Protein AF-A0A1S7DVS1-F1 (afdb_monomer_lite)

Radius of gyration: 29.03 Å; chains: 1; bounding box: 60×81×67 Å

pLDDT: mean 83.13, std 14.29, range [30.44, 98.5]

Foldseek 3Di:
DDDDLQKDWDADDWDADPPPRHGDPVLVVLQPFFWQKWKAAPPPPGDTQDGGGGSGDIDIGGAHPQQKIWMWIADPVRDIDIDIDRCPVQQPADKDKDWDWADDPPPIWIKIKTFGAGNADPFKKKWKAFPVPRDTQDIDTDRDHGDMDIGTGHQGKIKMWIQHPSRDIDIDIDGRLQVFDKAKAFPDKAQDDPPQEHHAADAQKIKTKMFIDTDDHNQVPKWKAWCDDDDRHRNIWGDDDDRITMYTGHHFAKTWIWIADNNDTDIHIYGHHDDPNGRNWHWDWDWDDDPPPDIDIDIDIDHD

Organism: Riemerella anatipestifer (NCBI:txid34085)

Sequence (304 aa):
MRSACGEISLSGVTAYDAITKGGINFETFLASTGIKLKIQHDGSSGTAVYDGIFKGETLTFAESSTGKYLVTTVNACGEQYQYILDYKIQLTPEISANLSSQGCPPSESLTLLISSTRGFMYPVEYSVVNQASGEVVGTGVFNNYGETVSLNVPVGSYKITHTDACGVYSERILDNPKNTAPSLAITHSLNSVCGIIPPLTQTGGQQIYVGFRGYVPDLDNATLTIVSGPSNVGVKAVRLQANRYGWTNVLSGNYVISVESCGVITNYNITVRDNRNTLRQSLSSQGTSVCSGGGNITSTRCAF

Structure (mmCIF, N/CA/C/O backbone):
data_AF-A0A1S7DVS1-F1
#
_entry.id   AF-A0A1S7DVS1-F1
#
loop_
_atom_site.group_PDB
_atom_site.id
_atom_site.type_symbol
_atom_site.label_atom_id
_atom_site.label_alt_id
_atom_site.label_comp_id
_atom_site.label_asym_id
_atom_site.label_entity_id
_atom_site.label_seq_id
_atom_site.pdbx_PDB_ins_code
_atom_site.Cartn_x
_atom_site.Cartn_y
_atom_site.Cartn_z
_atom_site.occupancy
_atom_site.B_iso_or_equiv
_atom_site.auth_seq_id
_atom_site.auth_comp_id
_atom_site.auth_asym_id
_atom_site.auth_atom_id
_atom_site.pdbx_PDB_model_num
ATOM 1 N N . MET A 1 1 ? 18.211 -1.229 -20.341 1.00 50.88 1 MET A N 1
ATOM 2 C CA . MET A 1 1 ? 18.599 0.174 -20.600 1.00 50.88 1 MET A CA 1
ATOM 3 C C . MET A 1 1 ? 18.460 0.981 -19.310 1.00 50.88 1 MET A C 1
ATOM 5 O O . MET A 1 1 ? 17.558 0.665 -18.547 1.00 50.88 1 MET A O 1
ATOM 9 N N . ARG A 1 2 ? 19.327 1.964 -19.044 1.00 45.53 2 ARG A N 1
ATOM 10 C CA . ARG A 1 2 ? 19.213 2.964 -17.965 1.00 45.53 2 ARG A CA 1
ATOM 11 C C . ARG A 1 2 ? 19.277 4.349 -18.611 1.00 45.53 2 ARG A C 1
ATOM 13 O O . ARG A 1 2 ? 20.188 4.568 -19.391 1.00 45.53 2 ARG A O 1
ATOM 20 N N . SER A 1 3 ? 18.344 5.258 -18.338 1.00 44.19 3 SER A N 1
ATOM 21 C CA . SER A 1 3 ? 18.569 6.674 -18.683 1.00 44.19 3 SER A CA 1
ATOM 22 C C . SER A 1 3 ? 19.603 7.250 -17.703 1.00 44.19 3 SER A C 1
ATOM 24 O O . SER A 1 3 ? 19.696 6.710 -16.606 1.00 44.19 3 SER A O 1
ATOM 26 N N . ALA A 1 4 ? 20.378 8.264 -18.086 1.00 50.41 4 ALA A N 1
ATOM 27 C CA . ALA A 1 4 ? 21.310 9.083 -17.311 1.00 50.41 4 ALA A CA 1
ATOM 28 C C . ALA A 1 4 ? 21.232 10.522 -17.841 1.00 50.41 4 ALA A C 1
ATOM 30 O O . ALA A 1 4 ? 21.746 10.815 -18.911 1.00 50.41 4 ALA A O 1
ATOM 31 N N . CYS A 1 5 ? 20.548 11.413 -17.118 1.00 57.75 5 CYS A N 1
ATOM 32 C CA . CYS A 1 5 ? 20.509 12.863 -17.365 1.00 57.75 5 CYS A CA 1
ATOM 33 C C . CYS A 1 5 ? 20.306 13.281 -18.843 1.00 57.75 5 CYS A C 1
ATOM 35 O O . CYS A 1 5 ? 20.997 14.168 -19.341 1.00 57.75 5 CYS A O 1
ATOM 37 N N . GLY A 1 6 ? 19.357 12.648 -19.545 1.00 49.22 6 GLY A N 1
ATOM 38 C CA . GLY A 1 6 ? 19.063 12.917 -20.962 1.00 49.22 6 GLY A CA 1
ATOM 39 C C . GLY A 1 6 ? 19.751 11.977 -21.959 1.00 49.22 6 GLY A C 1
ATOM 40 O O . GLY A 1 6 ? 19.582 12.141 -23.168 1.00 49.22 6 GLY A O 1
ATOM 41 N N . GLU A 1 7 ? 20.485 10.979 -21.470 1.00 47.25 7 GLU A N 1
ATOM 42 C CA . GLU A 1 7 ? 21.127 9.942 -22.273 1.00 47.25 7 GLU A CA 1
ATOM 43 C C . GLU A 1 7 ? 20.589 8.552 -21.924 1.00 47.25 7 GLU A C 1
ATOM 45 O O . GLU A 1 7 ? 20.355 8.261 -20.760 1.00 47.25 7 GLU A O 1
ATOM 50 N N . ILE A 1 8 ? 20.419 7.649 -22.890 1.00 49.88 8 ILE A N 1
ATOM 51 C CA . ILE A 1 8 ? 20.029 6.257 -22.606 1.00 49.88 8 ILE A CA 1
ATOM 52 C C . ILE A 1 8 ? 21.211 5.309 -22.794 1.00 49.88 8 ILE A C 1
ATOM 54 O O . ILE A 1 8 ? 21.757 5.212 -23.883 1.00 49.88 8 ILE A O 1
ATOM 58 N N . SER A 1 9 ? 21.533 4.560 -21.737 1.00 44.31 9 SER A N 1
ATOM 59 C CA . SER A 1 9 ? 22.435 3.406 -21.692 1.00 44.31 9 SER A CA 1
ATOM 60 C C . SER A 1 9 ? 21.691 2.119 -22.034 1.00 44.31 9 SER A C 1
ATOM 62 O O . SER A 1 9 ? 20.669 1.836 -21.419 1.00 44.31 9 SER A O 1
ATOM 64 N N . LEU A 1 10 ? 22.190 1.285 -22.949 1.00 52.09 10 LEU A N 1
ATOM 65 C CA . LEU A 1 10 ? 21.654 -0.057 -23.229 1.00 52.09 10 LEU A CA 1
ATOM 66 C C . LEU A 1 10 ? 22.457 -1.147 -22.519 1.00 52.09 10 LEU A C 1
ATOM 68 O O . LEU A 1 10 ? 23.663 -1.240 -22.684 1.00 52.09 10 LEU A O 1
ATOM 72 N N . SER A 1 11 ? 21.771 -1.982 -21.733 1.00 48.56 11 SER A N 1
ATOM 73 C CA . SER A 1 11 ? 22.358 -3.104 -20.992 1.00 48.56 11 SER A CA 1
ATOM 74 C C . SER A 1 11 ? 21.390 -4.289 -20.954 1.00 48.56 11 SER A C 1
ATOM 76 O O . SER A 1 11 ? 20.172 -4.086 -20.884 1.00 48.56 11 SER A O 1
ATOM 78 N N . GLY A 1 12 ? 21.937 -5.510 -21.010 1.00 49.56 12 GLY A N 1
ATOM 79 C CA . GLY A 1 12 ? 21.187 -6.759 -20.832 1.00 49.56 12 GLY A CA 1
ATOM 80 C C . GLY A 1 12 ? 20.360 -7.213 -22.039 1.00 49.56 12 GLY A C 1
ATOM 81 O O . GLY A 1 12 ? 19.184 -7.530 -21.885 1.00 49.56 12 GLY A O 1
ATOM 82 N N . VAL A 1 13 ? 20.946 -7.264 -23.238 1.00 53.03 13 VAL A N 1
ATOM 83 C CA . VAL A 1 13 ? 20.338 -8.024 -24.349 1.00 53.03 13 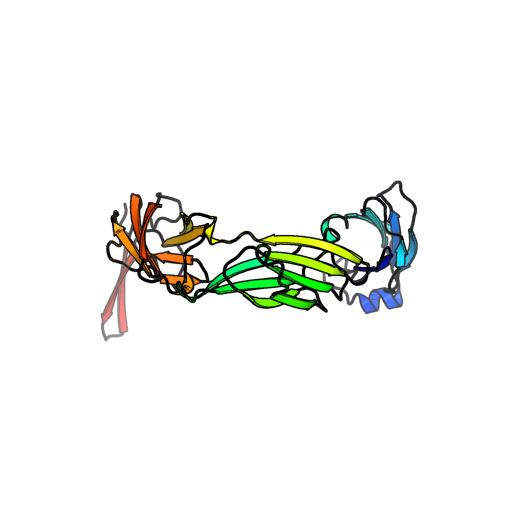VAL A CA 1
ATOM 84 C C . VAL A 1 13 ? 20.450 -9.526 -24.018 1.00 53.03 13 VAL A C 1
ATOM 86 O O . VAL A 1 13 ? 21.315 -9.924 -23.244 1.00 53.03 13 VAL A O 1
ATOM 89 N N . THR A 1 14 ? 19.543 -10.374 -24.500 1.00 53.50 14 THR A N 1
ATOM 90 C CA . THR A 1 14 ? 19.581 -11.829 -24.256 1.00 53.50 14 THR A CA 1
ATOM 91 C C . THR A 1 14 ? 19.464 -12.551 -25.593 1.00 53.50 14 THR A C 1
ATOM 93 O O . THR A 1 14 ? 18.635 -12.163 -26.414 1.00 53.50 14 THR A O 1
ATOM 96 N N . ALA A 1 15 ? 20.274 -13.589 -25.827 1.00 54.84 15 ALA A N 1
ATOM 97 C CA . ALA A 1 15 ? 20.143 -14.452 -27.002 1.00 54.84 15 ALA A CA 1
ATOM 98 C C . ALA A 1 15 ? 19.717 -15.857 -26.597 1.00 54.84 15 ALA A C 1
ATOM 100 O O . ALA A 1 15 ? 20.177 -16.413 -25.597 1.00 54.84 15 ALA A O 1
ATOM 101 N N . TYR A 1 16 ? 18.875 -16.432 -27.442 1.00 57.59 16 TYR A N 1
ATOM 102 C CA . TYR A 1 16 ? 18.451 -17.816 -27.360 1.00 57.59 16 TYR A CA 1
ATOM 103 C C . TYR A 1 16 ? 18.924 -18.536 -28.610 1.00 57.59 16 TYR A C 1
ATOM 105 O O . TYR A 1 16 ? 18.901 -17.972 -29.707 1.00 57.59 16 TYR A O 1
ATOM 113 N N . ASP A 1 17 ? 19.324 -19.789 -28.446 1.00 57.84 17 ASP A N 1
ATOM 114 C CA . ASP A 1 17 ? 19.579 -20.660 -29.579 1.00 57.84 17 ASP A CA 1
ATOM 115 C C . ASP A 1 17 ? 18.270 -20.873 -30.349 1.00 57.84 17 ASP A C 1
ATOM 117 O O . ASP A 1 17 ? 17.240 -21.258 -29.785 1.00 57.84 17 ASP A O 1
ATOM 121 N N . ALA A 1 18 ? 18.288 -20.569 -31.647 1.00 52.44 18 ALA A N 1
ATOM 122 C CA . ALA A 1 18 ? 17.084 -20.586 -32.468 1.00 52.44 18 ALA A CA 1
ATOM 123 C C . ALA A 1 18 ? 16.471 -21.994 -32.591 1.00 52.44 18 ALA A C 1
ATOM 125 O O . ALA A 1 18 ? 15.246 -22.098 -32.735 1.00 52.44 18 ALA A O 1
ATOM 126 N N . ILE A 1 19 ? 17.302 -23.039 -32.481 1.00 59.34 19 ILE A N 1
ATOM 127 C CA . ILE A 1 19 ? 16.970 -24.453 -32.687 1.00 59.34 19 ILE A CA 1
ATOM 128 C C . ILE A 1 19 ? 16.561 -25.108 -31.364 1.00 59.34 19 ILE A C 1
ATOM 130 O O . ILE A 1 19 ? 15.511 -25.738 -31.280 1.00 59.34 19 ILE A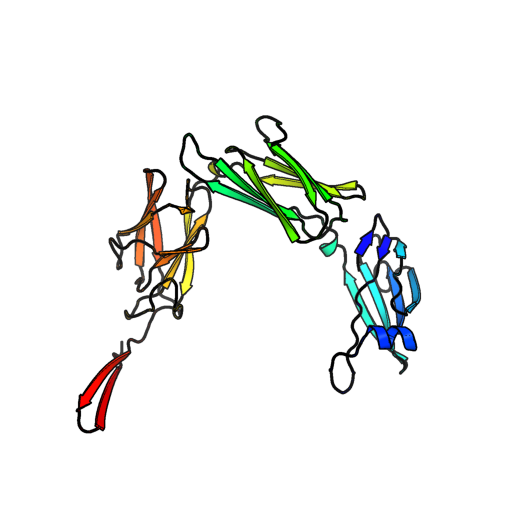 O 1
ATOM 134 N N . THR A 1 20 ? 17.364 -24.942 -30.317 1.00 66.94 20 THR A N 1
ATOM 135 C CA . THR A 1 20 ? 17.184 -25.626 -29.028 1.00 66.94 20 THR A CA 1
ATOM 136 C C . THR A 1 20 ? 16.381 -24.810 -28.019 1.00 66.94 20 THR A C 1
ATOM 138 O O . THR A 1 20 ? 15.963 -25.352 -26.999 1.00 66.94 20 THR A O 1
ATOM 141 N N . LYS A 1 21 ? 16.171 -23.507 -28.275 1.00 58.62 21 LYS A N 1
ATOM 142 C CA . LYS A 1 21 ? 15.597 -22.529 -27.327 1.00 58.62 21 LYS A CA 1
ATOM 143 C C . LYS A 1 21 ? 16.349 -22.444 -25.991 1.00 58.62 21 LYS A C 1
ATOM 145 O O . LYS A 1 21 ? 15.869 -21.801 -25.059 1.00 58.62 21 LYS A O 1
ATOM 150 N N . GLY A 1 22 ? 17.531 -23.057 -25.899 1.00 55.28 22 GLY A N 1
ATOM 151 C CA . GLY A 1 22 ? 18.420 -22.945 -24.753 1.00 55.28 22 GLY A CA 1
ATOM 152 C C . GLY A 1 22 ? 19.012 -21.541 -24.660 1.00 55.28 22 GLY A C 1
ATOM 153 O O . GLY A 1 22 ? 19.229 -20.873 -25.674 1.00 55.28 22 GLY A O 1
ATOM 154 N N . GLY A 1 23 ? 19.262 -21.080 -23.434 1.00 55.62 23 GLY A N 1
ATOM 155 C CA . GLY A 1 23 ? 20.000 -19.839 -23.213 1.00 55.62 23 GLY A CA 1
ATOM 156 C C . GLY A 1 23 ? 21.440 -19.993 -23.701 1.00 55.62 23 GLY A C 1
ATOM 157 O O . GLY A 1 23 ? 22.121 -20.945 -23.322 1.00 55.62 23 GLY A O 1
ATOM 158 N N . ILE A 1 24 ? 21.906 -19.067 -24.537 1.00 65.25 24 ILE A N 1
ATOM 159 C CA . ILE A 1 24 ? 23.316 -18.990 -24.937 1.00 65.25 24 ILE A CA 1
ATOM 160 C C . ILE A 1 24 ? 24.046 -18.107 -23.918 1.00 65.25 24 ILE A C 1
ATOM 162 O O . ILE A 1 24 ? 23.467 -17.145 -23.410 1.00 65.25 24 ILE A O 1
ATOM 166 N N . ASN A 1 25 ? 25.325 -18.392 -23.632 1.00 66.31 25 ASN A N 1
ATOM 167 C CA . ASN A 1 25 ? 26.175 -17.435 -22.919 1.00 66.31 25 ASN A CA 1
ATOM 168 C C . ASN A 1 25 ? 26.325 -16.171 -23.779 1.00 66.31 25 ASN A C 1
ATOM 170 O O . ASN A 1 25 ? 27.103 -16.112 -24.735 1.00 66.31 25 ASN A O 1
ATOM 174 N N . PHE A 1 26 ? 25.514 -15.178 -23.438 1.00 63.47 26 PHE A N 1
ATOM 175 C CA . PHE A 1 26 ? 25.298 -14.010 -24.264 1.00 63.47 26 PHE A CA 1
ATOM 176 C C . PHE A 1 26 ? 26.531 -13.102 -24.358 1.00 63.47 26 PHE A C 1
ATOM 178 O O . PHE A 1 26 ? 26.799 -12.548 -25.422 1.00 63.47 26 PHE A O 1
ATOM 185 N N . GLU A 1 27 ? 27.328 -13.014 -23.291 1.00 65.56 27 GLU A N 1
ATOM 186 C CA . GLU A 1 27 ? 28.569 -12.229 -23.274 1.00 65.56 27 GLU A CA 1
ATOM 187 C C . GLU A 1 27 ? 29.605 -12.793 -24.253 1.00 65.56 27 GLU A C 1
ATOM 189 O O . GLU A 1 27 ? 30.232 -12.046 -25.004 1.00 65.56 27 GLU A O 1
ATOM 194 N N . THR A 1 28 ? 29.731 -14.122 -24.322 1.00 66.06 28 THR A N 1
ATOM 195 C CA . THR A 1 28 ? 30.675 -14.786 -25.240 1.00 66.06 28 THR A CA 1
ATOM 196 C C . THR A 1 28 ? 30.240 -14.637 -26.705 1.00 66.06 28 THR A C 1
ATOM 198 O O . THR A 1 28 ? 31.067 -14.438 -27.603 1.00 66.06 28 THR A O 1
ATOM 201 N N . PHE A 1 29 ? 28.931 -14.692 -26.963 1.00 69.62 29 PHE A N 1
ATOM 202 C CA . PHE A 1 29 ? 28.365 -14.479 -28.297 1.00 69.62 29 PHE A CA 1
ATOM 203 C C . PHE A 1 29 ? 28.563 -13.033 -28.785 1.00 69.62 29 PHE A C 1
ATOM 205 O O . PHE A 1 29 ? 29.038 -12.808 -29.902 1.00 69.62 29 PHE A O 1
ATOM 212 N N . LEU A 1 30 ? 28.266 -12.047 -27.933 1.00 69.75 30 LEU A N 1
ATOM 213 C CA . LEU A 1 30 ? 28.453 -10.634 -28.262 1.00 69.75 30 LEU A CA 1
ATOM 214 C C . LEU A 1 30 ? 29.920 -10.269 -28.505 1.00 69.75 30 LEU A C 1
ATOM 216 O O . LEU A 1 30 ? 30.211 -9.583 -29.484 1.00 69.75 30 LEU A O 1
ATOM 220 N N . ALA A 1 31 ? 30.838 -10.745 -27.658 1.00 67.19 31 ALA A N 1
ATOM 221 C CA . ALA A 1 31 ? 32.257 -10.410 -27.765 1.00 67.19 31 ALA A CA 1
ATOM 222 C C . ALA A 1 31 ? 32.901 -10.932 -29.063 1.00 67.19 31 ALA A C 1
ATOM 224 O O . ALA A 1 31 ? 33.787 -10.285 -29.624 1.00 67.19 31 ALA A O 1
ATOM 225 N N . SER A 1 32 ? 32.454 -12.092 -29.554 1.00 68.44 32 SER A N 1
ATOM 226 C CA . SER A 1 32 ? 33.025 -12.746 -30.738 1.00 68.44 32 SER A CA 1
ATOM 227 C C . SER A 1 32 ? 32.448 -12.230 -32.058 1.00 68.44 32 SER A C 1
ATOM 229 O O . SER A 1 32 ? 33.201 -11.983 -32.999 1.00 68.44 32 SER A O 1
ATOM 231 N N . THR A 1 33 ? 31.126 -12.051 -32.131 1.00 72.38 33 THR A N 1
ATOM 232 C CA . THR A 1 33 ? 30.421 -11.803 -33.404 1.00 72.38 33 THR A CA 1
ATOM 233 C C . THR A 1 33 ? 29.715 -10.447 -33.426 1.00 72.38 33 THR A C 1
ATOM 235 O O . THR A 1 33 ? 29.690 -9.773 -34.457 1.00 72.38 33 THR A O 1
ATOM 238 N N . GLY A 1 34 ? 29.195 -10.008 -32.277 1.00 72.88 34 GLY A N 1
ATOM 239 C CA . GLY A 1 34 ? 28.312 -8.849 -32.172 1.00 72.88 34 GLY A CA 1
ATOM 240 C C . GLY A 1 34 ? 26.954 -9.064 -32.852 1.00 72.88 34 GLY A C 1
ATOM 241 O O . GLY A 1 34 ? 26.689 -10.095 -33.470 1.00 72.88 34 GLY A O 1
ATOM 242 N N . ILE A 1 35 ? 26.066 -8.080 -32.730 1.00 78.94 35 ILE A N 1
ATOM 243 C CA . ILE A 1 35 ? 24.746 -8.066 -33.375 1.00 78.94 35 ILE A CA 1
ATOM 244 C C . ILE A 1 35 ? 24.628 -6.776 -34.172 1.00 78.94 35 ILE A C 1
ATOM 246 O O . ILE A 1 35 ? 24.889 -5.698 -33.640 1.00 78.94 35 ILE A O 1
ATOM 250 N N . LYS A 1 36 ? 24.197 -6.856 -35.435 1.00 87.62 36 LYS A N 1
ATOM 251 C CA . LYS A 1 36 ? 23.851 -5.644 -36.178 1.00 87.62 36 LYS A CA 1
ATOM 252 C C . LYS A 1 36 ? 22.596 -5.046 -35.551 1.00 87.62 36 LYS A C 1
ATOM 254 O O . LYS A 1 36 ? 21.539 -5.675 -35.563 1.00 87.62 36 LYS A O 1
ATOM 259 N N . LEU A 1 37 ? 22.733 -3.860 -34.983 1.00 88.12 37 LEU A N 1
ATOM 260 C CA . LEU A 1 37 ? 21.727 -3.180 -34.189 1.00 88.12 37 LEU A CA 1
ATOM 261 C C . LEU A 1 37 ? 21.501 -1.788 -34.774 1.00 88.12 37 LEU A C 1
ATOM 263 O O . LEU A 1 37 ? 22.448 -1.055 -35.052 1.00 88.12 37 LEU A O 1
ATOM 267 N N . LYS A 1 38 ? 20.233 -1.420 -34.925 1.00 90.00 38 LYS A N 1
ATOM 268 C CA . LYS A 1 38 ? 19.807 -0.068 -35.266 1.00 90.00 38 LYS A CA 1
ATOM 269 C C . LYS A 1 38 ? 18.761 0.397 -34.264 1.00 90.00 38 LYS A C 1
ATOM 271 O O . LYS A 1 38 ? 17.802 -0.324 -33.995 1.00 90.00 38 LYS A O 1
ATOM 276 N N . ILE A 1 39 ? 18.945 1.595 -33.724 1.00 89.00 39 ILE A N 1
ATOM 277 C CA . ILE A 1 39 ? 18.023 2.231 -32.781 1.00 89.00 39 ILE A CA 1
ATOM 278 C C . ILE A 1 39 ? 17.551 3.538 -33.408 1.00 89.00 39 ILE A C 1
ATOM 280 O O . ILE A 1 39 ? 18.369 4.366 -33.807 1.00 89.00 39 ILE A O 1
ATOM 284 N N . GLN A 1 40 ? 16.236 3.720 -33.501 1.00 91.38 40 GLN A N 1
ATOM 285 C CA . GLN A 1 40 ? 15.610 4.929 -34.037 1.00 91.38 40 GLN A CA 1
ATOM 286 C C . GLN A 1 40 ? 14.696 5.575 -33.002 1.00 91.38 40 GLN A C 1
ATOM 288 O O . GLN A 1 40 ? 13.948 4.874 -32.322 1.00 91.38 40 GLN A O 1
ATOM 293 N N . HIS A 1 41 ? 14.738 6.903 -32.906 1.00 89.25 41 HIS A N 1
ATOM 294 C CA . HIS A 1 41 ? 13.784 7.681 -32.114 1.00 89.25 41 HIS A CA 1
ATOM 295 C C . HIS A 1 41 ? 12.370 7.590 -32.679 1.00 89.25 41 HIS A C 1
ATOM 297 O O . HIS A 1 41 ? 12.188 7.420 -33.878 1.00 89.25 41 HIS A O 1
ATOM 303 N N . ASP A 1 42 ? 11.369 7.742 -31.812 1.00 81.62 42 ASP A N 1
ATOM 304 C CA . ASP A 1 42 ? 9.966 7.986 -32.169 1.00 81.62 42 ASP A CA 1
ATOM 305 C C . ASP A 1 42 ? 9.359 6.933 -33.128 1.00 81.62 42 ASP A C 1
ATOM 307 O O . ASP A 1 42 ? 8.398 7.199 -33.850 1.00 81.62 42 ASP A O 1
ATOM 311 N N . GLY A 1 43 ? 9.900 5.709 -33.126 1.00 74.94 43 GLY A N 1
ATOM 312 C CA . GLY A 1 43 ? 9.438 4.603 -33.966 1.00 74.94 43 GLY A CA 1
ATOM 313 C C . GLY A 1 43 ? 10.122 4.526 -35.340 1.00 74.94 43 GLY A C 1
ATOM 314 O O . GLY A 1 43 ? 11.295 4.852 -35.495 1.00 74.94 43 GLY A O 1
ATOM 315 N N . SER A 1 44 ? 9.401 4.042 -36.357 1.00 71.38 44 SER A N 1
ATOM 316 C CA . SER A 1 44 ? 9.945 3.806 -37.708 1.00 71.38 44 SER A CA 1
ATOM 317 C C . SER A 1 44 ? 10.270 5.080 -38.493 1.00 71.38 44 SER A C 1
ATOM 319 O O . SER A 1 44 ? 10.977 5.011 -39.497 1.00 71.38 44 SER A O 1
ATOM 321 N N . SER A 1 45 ? 9.750 6.229 -38.060 1.00 72.00 45 SER A N 1
ATOM 322 C CA . SER A 1 45 ? 9.866 7.518 -38.750 1.00 72.00 45 SER A CA 1
ATOM 323 C C . SER A 1 45 ? 10.923 8.459 -38.175 1.00 72.00 45 SER A C 1
ATOM 325 O O . SER A 1 45 ? 11.174 9.494 -38.787 1.00 72.00 45 SER A O 1
ATOM 327 N N . GLY A 1 46 ? 11.517 8.162 -37.016 1.00 76.69 46 GLY A N 1
ATOM 328 C CA . GLY A 1 46 ? 12.486 9.070 -36.401 1.00 76.69 46 GLY A CA 1
ATOM 329 C C . GLY A 1 46 ? 13.945 8.732 -36.698 1.00 76.69 46 GLY A C 1
ATOM 330 O O . GLY A 1 46 ? 14.286 7.722 -37.328 1.00 76.69 46 GLY A O 1
ATOM 331 N N . THR A 1 47 ? 14.813 9.643 -36.258 1.00 86.75 47 THR A N 1
ATOM 332 C CA . THR A 1 47 ? 16.252 9.641 -36.533 1.00 86.75 47 THR A CA 1
ATOM 333 C C . THR A 1 47 ? 16.929 8.409 -35.942 1.00 86.75 47 THR A C 1
ATOM 335 O O . THR A 1 47 ? 16.674 8.037 -34.795 1.00 86.75 47 THR A O 1
ATOM 338 N N . ALA A 1 48 ? 17.813 7.780 -36.721 1.00 89.69 48 ALA A N 1
ATOM 339 C CA . ALA A 1 48 ? 18.682 6.728 -36.212 1.00 89.69 48 ALA A CA 1
ATOM 340 C C . ALA A 1 48 ? 19.709 7.335 -35.252 1.00 89.69 48 ALA A C 1
ATOM 342 O O . ALA A 1 48 ? 20.481 8.208 -35.637 1.00 89.69 48 ALA A O 1
ATOM 343 N N . VAL A 1 49 ? 19.698 6.866 -34.009 1.00 87.25 49 VAL A N 1
ATOM 344 C CA . VAL A 1 49 ? 20.647 7.269 -32.962 1.00 87.25 49 VAL A CA 1
ATOM 345 C C . VAL A 1 49 ? 21.757 6.250 -32.752 1.00 87.25 49 VAL A C 1
ATOM 347 O O . VAL A 1 49 ? 22.783 6.557 -32.156 1.00 87.25 49 VAL A O 1
ATOM 350 N N . TYR A 1 50 ? 21.577 5.052 -33.300 1.00 89.31 50 TYR A N 1
ATOM 351 C CA . TYR A 1 50 ? 22.624 4.057 -33.444 1.00 89.31 50 TYR A CA 1
ATOM 352 C C . TYR A 1 50 ? 22.353 3.221 -34.695 1.00 89.31 50 TYR A C 1
ATOM 354 O O . TYR A 1 50 ? 21.206 2.844 -34.943 1.00 89.31 50 TYR A O 1
ATOM 362 N N . ASP A 1 51 ? 23.392 2.919 -35.467 1.00 91.25 51 ASP A N 1
ATOM 363 C CA . ASP A 1 51 ? 23.362 1.965 -36.579 1.00 91.25 51 ASP A CA 1
ATOM 364 C C . ASP A 1 51 ? 24.760 1.349 -36.705 1.00 91.25 51 ASP A C 1
ATOM 366 O O . ASP A 1 51 ? 25.711 2.015 -37.118 1.00 91.25 51 ASP A O 1
ATOM 370 N N . GLY A 1 52 ? 24.919 0.108 -36.248 1.00 89.38 52 GLY A N 1
ATOM 371 C CA . GLY A 1 52 ? 26.241 -0.497 -36.130 1.00 89.38 52 GLY A CA 1
ATOM 372 C C . GLY A 1 52 ? 26.232 -1.939 -35.643 1.00 89.38 52 GLY A C 1
ATOM 373 O O . GLY A 1 52 ? 25.186 -2.574 -35.512 1.00 89.38 52 GLY A O 1
ATOM 374 N N . ILE A 1 53 ? 27.429 -2.474 -35.402 1.00 87.50 53 ILE A N 1
ATOM 375 C CA . ILE A 1 53 ? 27.612 -3.784 -34.773 1.00 87.50 53 ILE A CA 1
ATOM 376 C C . ILE A 1 53 ? 27.798 -3.563 -33.275 1.00 87.50 53 ILE A C 1
ATOM 378 O O . ILE A 1 53 ? 28.839 -3.069 -32.851 1.00 87.50 53 ILE A O 1
ATOM 382 N N . PHE A 1 54 ? 26.802 -3.977 -32.500 1.00 83.31 54 PHE A N 1
ATOM 383 C CA . PHE A 1 54 ? 26.803 -3.923 -31.046 1.00 83.31 54 PHE A CA 1
ATOM 384 C C . PHE A 1 54 ? 27.513 -5.145 -30.467 1.00 83.31 54 PHE A C 1
ATOM 386 O O . PHE A 1 54 ? 27.159 -6.280 -30.799 1.00 83.31 54 PHE A O 1
ATOM 393 N N . LYS A 1 55 ? 28.489 -4.929 -29.586 1.00 79.88 55 LYS A N 1
ATOM 394 C CA . LYS A 1 55 ? 29.303 -5.982 -28.959 1.00 79.88 55 LYS A CA 1
ATOM 395 C C . LYS A 1 55 ? 29.156 -6.035 -27.437 1.00 79.88 55 LYS A C 1
ATOM 397 O O . LYS A 1 55 ? 29.923 -6.728 -26.775 1.00 79.88 55 LYS A O 1
ATOM 402 N N . GLY A 1 56 ? 28.143 -5.367 -26.885 1.00 72.69 56 GLY A N 1
ATOM 403 C CA . GLY A 1 56 ? 27.873 -5.352 -25.444 1.00 72.69 56 GLY A CA 1
ATOM 404 C C . GLY A 1 56 ? 28.426 -4.137 -24.710 1.00 72.69 56 GLY A C 1
ATOM 405 O O . GLY A 1 56 ? 28.304 -4.068 -23.491 1.00 72.69 56 GLY A O 1
ATOM 406 N N . GLU A 1 57 ? 29.013 -3.182 -25.428 1.00 74.62 57 GLU A N 1
ATOM 407 C CA . GLU A 1 57 ? 29.374 -1.878 -24.889 1.00 74.62 57 GLU A CA 1
ATOM 408 C C . GLU A 1 57 ? 28.142 -1.099 -24.400 1.00 74.62 57 GLU A C 1
ATOM 410 O O . GLU A 1 57 ? 27.022 -1.321 -24.850 1.00 74.62 57 GLU A O 1
ATOM 415 N N . THR A 1 58 ? 28.329 -0.141 -23.495 1.00 72.44 58 THR A N 1
ATOM 416 C CA . THR A 1 58 ? 27.262 0.821 -23.196 1.00 72.44 58 THR A CA 1
ATOM 417 C C . THR A 1 58 ? 27.119 1.783 -24.374 1.00 72.44 58 THR A C 1
ATOM 419 O O . THR A 1 58 ? 28.059 2.505 -24.697 1.00 72.44 58 THR A O 1
ATOM 422 N N . LEU A 1 59 ? 25.940 1.815 -24.996 1.00 75.12 59 LEU A N 1
ATOM 423 C CA . LEU A 1 59 ? 25.578 2.852 -25.966 1.00 75.12 59 LEU A CA 1
ATOM 424 C C . LEU A 1 59 ? 24.994 4.053 -25.243 1.00 75.12 59 LEU A C 1
ATOM 426 O O . LEU A 1 59 ? 24.167 3.847 -24.368 1.00 75.12 59 LEU A O 1
ATOM 430 N N . THR A 1 60 ? 25.372 5.258 -25.656 1.00 73.12 60 THR A N 1
ATOM 431 C CA . THR A 1 60 ? 24.873 6.519 -25.104 1.00 73.12 60 THR A CA 1
ATOM 4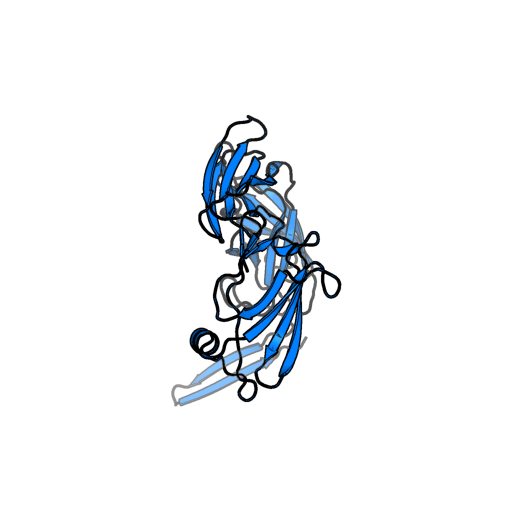32 C C . THR A 1 60 ? 24.347 7.376 -26.249 1.00 73.12 60 THR A C 1
ATOM 434 O O . THR A 1 60 ? 25.061 7.620 -27.221 1.00 73.12 60 THR A O 1
ATOM 437 N N . PHE A 1 61 ? 23.093 7.811 -26.162 1.00 78.00 61 PHE A N 1
ATOM 438 C CA . PHE A 1 61 ? 22.458 8.691 -27.144 1.00 78.00 61 PHE A CA 1
ATOM 439 C C . PHE A 1 61 ? 21.375 9.544 -26.483 1.00 78.00 61 PHE A C 1
ATOM 441 O O . PHE A 1 61 ? 20.824 9.152 -25.453 1.00 78.00 61 PHE A O 1
ATOM 448 N N . ALA A 1 62 ? 21.077 10.696 -27.092 1.00 77.50 62 ALA A N 1
ATOM 449 C CA . ALA A 1 62 ? 20.072 11.639 -26.605 1.00 77.50 62 ALA A CA 1
ATOM 450 C C . ALA A 1 62 ? 18.688 10.991 -26.463 1.00 77.50 62 ALA A C 1
ATOM 452 O O . ALA A 1 62 ? 18.348 10.064 -27.194 1.00 77.50 62 ALA A O 1
ATOM 453 N N . GLU A 1 63 ? 17.864 11.497 -25.552 1.00 74.12 63 GLU A N 1
ATOM 454 C CA . GLU A 1 63 ? 16.511 10.983 -25.358 1.00 74.12 63 GLU A CA 1
ATOM 455 C C . GLU A 1 63 ? 15.558 11.331 -26.527 1.00 74.12 63 GLU A C 1
ATOM 457 O O . GLU A 1 63 ? 15.643 12.394 -27.147 1.00 74.12 63 GLU A O 1
ATOM 462 N N . SER A 1 64 ? 14.630 10.424 -26.844 1.00 79.19 64 SER A N 1
ATOM 463 C CA . SER A 1 64 ? 13.534 10.652 -27.789 1.00 79.19 64 SER A CA 1
ATOM 464 C C . SER A 1 64 ? 12.476 11.530 -27.127 1.00 79.19 64 SER A C 1
ATOM 466 O O . SER A 1 64 ? 12.101 11.309 -25.979 1.00 79.19 64 SER A O 1
ATOM 468 N N . SER A 1 65 ? 11.907 12.469 -27.885 1.00 75.94 65 SER A N 1
ATOM 469 C CA . SER A 1 65 ? 10.835 13.348 -27.396 1.00 75.94 65 SER A CA 1
ATOM 470 C C . SER A 1 65 ? 9.590 12.593 -26.902 1.00 75.94 65 SER A C 1
ATOM 472 O O . SER A 1 65 ? 8.854 13.080 -26.042 1.00 75.94 65 SER A O 1
ATOM 474 N N . THR A 1 66 ? 9.348 11.390 -27.432 1.00 77.44 66 THR A N 1
ATOM 475 C CA . THR A 1 66 ? 8.236 10.525 -27.024 1.00 77.44 66 THR A CA 1
ATOM 476 C C . THR A 1 66 ? 8.642 9.433 -26.034 1.00 77.44 66 THR A C 1
ATOM 478 O O . THR A 1 66 ? 7.759 8.747 -25.514 1.00 77.44 66 THR A O 1
ATOM 481 N N . GLY A 1 67 ? 9.942 9.261 -25.767 1.00 76.19 67 GLY A N 1
ATOM 482 C CA . GLY A 1 67 ? 10.493 8.144 -24.998 1.00 76.19 67 GLY A CA 1
ATOM 483 C C . GLY A 1 67 ? 10.365 6.790 -25.707 1.00 76.19 67 GLY A C 1
ATOM 484 O O . GLY A 1 67 ? 10.493 5.749 -25.061 1.00 76.19 67 GLY A O 1
ATOM 485 N N . LYS A 1 68 ? 10.070 6.778 -27.016 1.00 82.50 68 LYS A N 1
ATOM 486 C CA . LYS A 1 68 ? 9.877 5.558 -27.809 1.00 82.50 68 LYS A CA 1
ATOM 487 C C . LYS A 1 68 ? 11.044 5.324 -28.750 1.00 82.50 68 LYS A C 1
ATOM 489 O O . LYS A 1 68 ? 11.508 6.239 -29.424 1.00 82.50 68 LYS A O 1
ATOM 494 N N . TYR A 1 69 ? 11.443 4.063 -28.856 1.00 85.19 69 TYR A N 1
ATOM 495 C CA . TYR A 1 69 ? 12.560 3.635 -29.683 1.00 85.19 69 TYR A CA 1
ATOM 496 C C . TYR A 1 69 ? 12.165 2.429 -30.523 1.00 85.19 69 TYR A C 1
ATOM 498 O O . TYR A 1 69 ? 11.692 1.432 -29.982 1.00 85.19 69 TYR A O 1
ATOM 506 N N . LEU A 1 70 ? 12.380 2.486 -31.836 1.00 88.62 70 LEU A N 1
ATOM 507 C CA . LEU A 1 70 ? 12.348 1.284 -32.665 1.00 88.62 70 LEU A CA 1
ATOM 508 C C . LEU A 1 70 ? 13.733 0.649 -32.632 1.00 88.62 70 LEU A C 1
ATOM 510 O O . LEU A 1 70 ? 14.706 1.242 -33.099 1.00 88.62 70 LEU A O 1
ATOM 514 N N . VAL A 1 71 ? 13.806 -0.564 -32.097 1.00 87.50 71 VAL A N 1
ATOM 515 C CA . VAL A 1 71 ? 15.029 -1.357 -32.076 1.00 87.50 71 VAL A CA 1
ATOM 516 C C . VAL A 1 71 ? 14.930 -2.418 -33.158 1.00 87.50 71 VAL A C 1
ATOM 518 O O . VAL A 1 71 ? 14.015 -3.240 -33.152 1.00 87.50 71 VAL A O 1
ATOM 521 N N . THR A 1 72 ? 15.879 -2.393 -34.087 1.00 88.12 72 THR A N 1
ATOM 522 C CA . THR A 1 72 ? 16.026 -3.391 -35.147 1.00 88.12 72 THR A CA 1
ATOM 523 C C . THR A 1 72 ? 17.312 -4.167 -34.921 1.00 88.12 72 THR A C 1
ATOM 525 O O . THR A 1 72 ? 18.381 -3.568 -34.814 1.00 88.12 72 THR A O 1
ATOM 528 N N . THR A 1 73 ? 17.227 -5.491 -34.886 1.00 85.38 73 THR A N 1
ATOM 529 C CA . THR A 1 73 ? 18.391 -6.379 -34.896 1.00 85.38 73 THR A CA 1
ATOM 530 C C . THR A 1 73 ? 18.414 -7.196 -36.177 1.00 85.38 73 THR A C 1
ATOM 532 O O . THR A 1 73 ? 17.367 -7.593 -36.685 1.00 85.38 73 THR A O 1
ATOM 535 N N . VAL A 1 74 ? 19.608 -7.443 -36.712 1.00 82.75 74 VAL A N 1
ATOM 536 C CA . VAL A 1 74 ? 19.814 -8.344 -37.851 1.00 82.75 74 VAL A CA 1
ATOM 537 C C . VAL A 1 74 ? 20.772 -9.446 -37.426 1.00 82.75 74 VAL A C 1
ATOM 539 O O . VAL A 1 74 ? 21.875 -9.160 -36.952 1.00 82.75 74 VAL A O 1
ATOM 542 N N . ASN A 1 75 ? 20.340 -10.700 -37.555 1.00 70.06 75 ASN A N 1
ATOM 543 C CA . ASN A 1 75 ? 21.187 -11.847 -37.235 1.00 70.06 75 ASN A CA 1
ATOM 544 C C . ASN A 1 75 ? 22.189 -12.140 -38.370 1.00 70.06 75 ASN A C 1
ATOM 546 O O . ASN A 1 75 ? 22.141 -11.538 -39.444 1.00 70.06 75 ASN A O 1
ATOM 550 N N . ALA A 1 76 ? 23.105 -13.084 -38.140 1.00 66.94 76 ALA A N 1
ATOM 551 C CA . ALA A 1 76 ? 24.120 -13.470 -39.125 1.00 66.94 76 ALA A CA 1
ATOM 552 C C . ALA A 1 76 ? 23.528 -14.032 -40.436 1.00 66.94 76 ALA A C 1
ATOM 554 O O . ALA A 1 76 ? 24.184 -13.982 -41.473 1.00 66.94 76 ALA A O 1
ATOM 555 N N . CYS A 1 77 ? 22.288 -14.530 -40.405 1.00 67.88 77 CYS A N 1
ATOM 556 C CA . CYS A 1 77 ? 21.557 -15.020 -41.574 1.00 67.88 77 CYS A CA 1
ATOM 557 C C . CYS A 1 77 ? 20.849 -13.899 -42.357 1.00 67.88 77 CYS A C 1
ATOM 559 O O . CYS A 1 77 ? 20.216 -14.173 -43.373 1.00 67.88 77 CYS A O 1
ATOM 561 N N . GLY A 1 78 ? 20.947 -12.642 -41.910 1.00 72.06 78 GLY A N 1
ATOM 562 C CA . GLY A 1 78 ? 20.281 -11.500 -42.534 1.00 72.06 78 GLY A CA 1
ATOM 563 C C . GLY A 1 78 ? 18.814 -11.326 -42.129 1.00 72.06 78 GLY A C 1
ATOM 564 O O . GLY A 1 78 ? 18.156 -10.417 -42.636 1.00 72.06 78 GLY A O 1
ATOM 565 N N . GLU A 1 79 ? 18.294 -12.146 -41.212 1.00 74.75 79 GLU A N 1
ATOM 566 C CA . GLU A 1 79 ? 16.923 -12.007 -40.722 1.00 74.75 79 GLU A CA 1
ATOM 567 C C . GLU A 1 79 ? 16.817 -10.814 -39.779 1.00 74.75 79 GLU A C 1
ATOM 569 O O . GLU A 1 79 ? 17.664 -10.618 -38.900 1.00 74.75 79 GLU A O 1
ATOM 574 N N . GLN A 1 80 ? 15.756 -10.029 -39.956 1.00 83.19 80 GLN A N 1
ATOM 575 C CA . GLN A 1 80 ? 15.500 -8.840 -39.157 1.00 83.19 80 GLN A CA 1
ATOM 576 C C . GLN A 1 80 ? 14.442 -9.118 -38.095 1.00 83.19 80 GLN A C 1
ATOM 578 O O . GLN A 1 80 ? 13.373 -9.649 -38.395 1.00 83.19 80 GLN A O 1
ATOM 583 N N . TYR A 1 81 ? 14.716 -8.686 -36.868 1.00 80.50 81 TYR A N 1
ATOM 584 C CA . TYR A 1 81 ? 13.735 -8.615 -35.796 1.00 80.50 81 TYR A CA 1
ATOM 585 C C . TYR A 1 81 ? 13.572 -7.164 -35.352 1.00 80.50 81 TYR A C 1
ATOM 587 O O . TYR A 1 81 ? 14.552 -6.431 -35.217 1.00 80.50 81 TYR A O 1
ATOM 595 N N . GLN A 1 82 ? 12.329 -6.743 -35.137 1.00 85.88 82 GLN A N 1
ATOM 596 C CA . GLN A 1 82 ? 11.996 -5.378 -34.748 1.00 85.88 82 GLN A CA 1
ATOM 597 C C . GLN A 1 82 ? 11.056 -5.381 -33.553 1.00 85.88 82 GLN A C 1
ATOM 599 O O . GLN A 1 82 ? 10.106 -6.160 -33.498 1.00 85.88 82 GLN A O 1
ATOM 604 N N . TYR A 1 83 ? 11.299 -4.477 -32.611 1.00 82.19 83 TYR A N 1
ATOM 605 C CA . TYR A 1 83 ? 10.374 -4.206 -31.520 1.00 82.19 83 TYR A CA 1
ATOM 606 C C . TYR A 1 83 ? 10.410 -2.729 -31.136 1.00 82.19 83 TYR A C 1
ATOM 608 O O . TYR A 1 83 ? 11.430 -2.051 -31.280 1.00 82.19 83 TYR A O 1
ATOM 616 N N . ILE A 1 84 ? 9.277 -2.228 -30.646 1.00 83.81 84 ILE A N 1
ATOM 617 C CA . ILE A 1 84 ? 9.183 -0.885 -30.079 1.00 83.81 84 ILE A CA 1
ATOM 618 C C . ILE A 1 84 ? 9.460 -0.994 -28.586 1.00 83.81 84 ILE A C 1
ATOM 620 O O . ILE A 1 84 ? 8.770 -1.720 -27.870 1.00 83.81 84 ILE A O 1
ATOM 624 N N . LEU A 1 85 ? 10.454 -0.252 -28.119 1.00 77.25 85 LEU A N 1
ATOM 625 C CA . LEU A 1 85 ? 10.664 0.002 -26.708 1.00 77.25 85 LEU A CA 1
ATOM 626 C C . LEU A 1 85 ? 9.974 1.319 -26.339 1.00 77.25 85 LEU A C 1
ATOM 628 O O . LEU A 1 85 ? 10.343 2.372 -26.852 1.00 77.25 85 LEU A O 1
ATOM 632 N N . ASP A 1 86 ? 8.981 1.259 -25.455 1.00 76.38 86 ASP A N 1
ATOM 633 C CA . ASP A 1 86 ? 8.339 2.436 -24.861 1.00 76.38 86 ASP A CA 1
ATOM 634 C C . ASP A 1 86 ? 8.887 2.646 -23.447 1.00 76.38 86 ASP A C 1
ATOM 636 O O . ASP A 1 86 ? 8.609 1.867 -22.531 1.00 76.38 86 ASP A O 1
ATOM 640 N N . TYR A 1 87 ? 9.714 3.675 -23.282 1.00 69.31 87 TYR A N 1
ATOM 641 C CA . TYR A 1 87 ? 10.402 3.963 -22.029 1.00 69.31 87 TYR A CA 1
ATOM 642 C C . TYR A 1 87 ? 9.674 5.019 -21.183 1.00 69.31 87 TYR A C 1
ATOM 644 O O . TYR A 1 87 ? 9.998 5.195 -20.010 1.00 69.31 87 TYR A O 1
ATOM 652 N N . LYS A 1 88 ? 8.616 5.654 -21.706 1.00 64.94 88 LYS A N 1
ATOM 653 C CA . LYS A 1 88 ? 7.875 6.703 -20.987 1.00 64.94 88 LYS A CA 1
ATOM 654 C C . LYS A 1 88 ? 7.226 6.179 -19.698 1.00 64.94 88 LYS A C 1
ATOM 656 O O . LYS A 1 88 ? 7.203 6.867 -18.679 1.00 64.94 88 LYS A O 1
ATOM 661 N N . ILE A 1 89 ? 6.770 4.924 -19.717 1.00 55.88 89 ILE A N 1
ATOM 662 C CA . ILE A 1 89 ? 6.209 4.232 -18.542 1.00 55.88 89 ILE A CA 1
ATOM 663 C C . ILE A 1 89 ? 7.301 3.902 -17.509 1.00 55.88 89 ILE A C 1
ATOM 665 O O . ILE A 1 89 ? 7.027 3.879 -16.315 1.00 55.88 89 ILE A O 1
ATOM 669 N N . GLN A 1 90 ? 8.544 3.663 -17.943 1.00 58.50 90 GLN A N 1
ATOM 670 C CA . GLN A 1 90 ? 9.659 3.341 -17.041 1.00 58.50 90 GLN A CA 1
ATOM 671 C C . GLN A 1 90 ? 10.376 4.576 -16.481 1.00 58.50 90 GLN A C 1
ATOM 673 O O . GLN A 1 90 ? 11.107 4.443 -15.501 1.00 58.50 90 GLN A O 1
ATOM 678 N N . LEU A 1 91 ? 10.160 5.748 -17.085 1.00 62.62 91 LEU A N 1
ATOM 679 C CA . LEU A 1 91 ? 10.727 7.036 -16.675 1.00 62.62 91 LEU A CA 1
ATOM 680 C C . LEU A 1 91 ? 9.811 7.879 -15.800 1.00 62.62 91 LEU A C 1
ATOM 682 O O . LEU A 1 91 ? 10.275 8.874 -15.262 1.00 62.62 91 LEU A O 1
ATOM 686 N N . THR A 1 92 ? 8.525 7.539 -15.676 1.00 74.00 92 THR A N 1
ATOM 687 C CA . THR A 1 92 ? 7.637 8.322 -14.810 1.00 74.00 92 THR A CA 1
ATOM 688 C C . THR A 1 92 ? 8.034 8.044 -13.360 1.00 74.00 92 THR A C 1
ATOM 690 O O . THR A 1 92 ? 7.847 6.910 -12.910 1.00 74.00 92 THR A O 1
ATOM 693 N N . PRO A 1 93 ? 8.606 9.016 -12.632 1.00 80.38 93 PRO A N 1
ATOM 694 C CA . PRO A 1 93 ? 9.065 8.777 -11.277 1.00 80.38 93 PRO A CA 1
ATOM 695 C C . PRO A 1 93 ? 7.845 8.614 -10.374 1.00 80.38 93 PRO A C 1
ATOM 697 O O . PRO A 1 93 ? 6.935 9.441 -10.381 1.00 80.38 93 PRO A O 1
ATOM 700 N N . GLU A 1 94 ? 7.803 7.530 -9.609 1.00 85.06 94 GLU A N 1
ATOM 701 C CA . GLU A 1 94 ? 6.688 7.231 -8.710 1.00 85.06 94 GLU A CA 1
ATOM 702 C C . GLU A 1 94 ? 7.213 7.100 -7.291 1.00 85.06 94 GLU A C 1
ATOM 704 O O . GLU A 1 94 ? 8.097 6.300 -7.051 1.00 85.06 94 GLU A O 1
ATOM 709 N N . ILE A 1 95 ? 6.665 7.792 -6.301 1.00 90.94 95 ILE A N 1
ATOM 710 C CA . ILE A 1 95 ? 7.054 7.539 -4.906 1.00 90.94 95 ILE A CA 1
ATOM 711 C C . ILE A 1 95 ? 6.163 6.437 -4.336 1.00 90.94 95 ILE A C 1
ATOM 713 O O . ILE A 1 95 ? 4.950 6.620 -4.225 1.00 90.94 95 ILE A O 1
ATOM 717 N N . SER A 1 96 ? 6.749 5.313 -3.915 1.00 93.19 96 SER A N 1
ATOM 718 C CA . SER A 1 96 ? 6.039 4.286 -3.144 1.00 93.19 96 SER A CA 1
ATOM 719 C C . SER A 1 96 ? 6.201 4.565 -1.655 1.00 93.19 96 SER A C 1
ATOM 721 O O . SER A 1 96 ? 7.299 4.449 -1.114 1.00 93.19 96 SER A O 1
ATOM 723 N N . ALA A 1 97 ? 5.105 4.918 -0.987 1.00 94.25 97 ALA A N 1
ATOM 724 C CA . ALA A 1 97 ? 5.101 5.126 0.452 1.00 94.25 97 ALA A CA 1
ATOM 725 C C . ALA A 1 97 ? 3.748 4.778 1.076 1.00 94.25 97 ALA A C 1
ATOM 727 O O . ALA A 1 97 ? 2.705 4.969 0.446 1.00 94.25 97 ALA A O 1
ATOM 728 N N . ASN A 1 98 ? 3.765 4.270 2.310 1.00 91.75 98 ASN A N 1
ATOM 729 C CA . ASN A 1 98 ? 2.566 3.891 3.056 1.00 91.75 98 ASN A CA 1
ATOM 730 C C . ASN A 1 98 ? 2.714 4.226 4.546 1.00 91.75 98 ASN A C 1
ATOM 732 O O . ASN A 1 98 ? 3.812 4.158 5.097 1.00 91.75 98 ASN A O 1
ATOM 736 N N . LEU A 1 99 ? 1.590 4.536 5.193 1.00 91.12 99 LEU A N 1
ATOM 737 C CA . LEU A 1 99 ? 1.496 4.747 6.637 1.00 91.12 99 LEU A CA 1
ATOM 738 C C . LEU A 1 99 ? 0.820 3.545 7.298 1.00 91.12 99 LEU A C 1
ATOM 740 O O . LEU A 1 99 ? -0.168 3.017 6.788 1.00 91.12 99 LEU A O 1
ATOM 744 N N . SER A 1 100 ? 1.325 3.156 8.462 1.00 88.00 100 SER A N 1
ATOM 745 C CA . SER A 1 100 ? 0.697 2.175 9.351 1.00 88.00 100 SER A CA 1
ATOM 746 C C . SER A 1 100 ? 0.715 2.702 10.781 1.00 88.00 100 SER A C 1
ATOM 748 O O . SER A 1 100 ? 1.668 3.365 11.172 1.00 88.00 100 SER A O 1
ATOM 750 N N . SER A 1 101 ? -0.348 2.478 11.549 1.00 88.56 101 SER A N 1
ATOM 751 C CA . SER A 1 101 ? -0.441 2.956 12.932 1.00 88.56 101 SER A CA 1
ATOM 752 C C . SER A 1 101 ? 0.155 1.959 13.914 1.00 88.56 101 SER A C 1
ATOM 754 O O . SER A 1 101 ? -0.081 0.759 13.771 1.00 88.56 101 SER A O 1
ATOM 756 N N . GLN A 1 102 ? 0.823 2.460 14.949 1.00 86.56 102 GLN A N 1
ATOM 757 C CA . GLN A 1 102 ? 1.334 1.664 16.060 1.00 86.56 102 GLN A CA 1
ATOM 758 C C . GLN A 1 102 ? 0.964 2.294 17.402 1.00 86.56 102 GLN A C 1
ATOM 760 O O . GLN A 1 102 ? 1.080 3.511 17.589 1.00 86.56 102 GLN A O 1
ATOM 765 N N . GLY A 1 103 ? 0.567 1.444 18.350 1.00 88.00 103 GLY A N 1
ATOM 766 C CA . GLY A 1 103 ? 0.203 1.865 19.694 1.00 88.00 103 GLY A CA 1
ATOM 767 C C . GLY A 1 103 ? -1.130 2.611 19.756 1.00 88.00 103 GLY A C 1
ATOM 768 O O . GLY A 1 103 ? -1.829 2.803 18.759 1.00 88.00 103 GLY A O 1
ATOM 769 N N . CYS A 1 104 ? -1.478 3.027 20.970 1.00 89.38 104 CYS A N 1
ATOM 770 C CA . CYS A 1 104 ? -2.783 3.589 21.291 1.00 89.38 104 CYS A CA 1
ATOM 771 C C . CYS A 1 104 ? -2.705 5.067 21.686 1.00 89.38 104 CYS A C 1
ATOM 773 O O . CYS A 1 104 ? -1.706 5.487 22.278 1.00 89.38 104 CYS A O 1
ATOM 775 N N . PRO A 1 105 ? -3.762 5.861 21.417 1.00 85.06 105 PRO A N 1
ATOM 776 C CA . PRO A 1 105 ? -3.865 7.218 21.938 1.00 85.06 105 PRO A CA 1
ATOM 777 C C . PRO A 1 105 ? -3.695 7.251 23.471 1.00 85.06 105 PRO A C 1
ATOM 779 O O . PRO A 1 105 ? -4.192 6.351 24.150 1.00 85.06 105 PRO A O 1
ATOM 782 N N . PRO A 1 106 ? -3.042 8.286 24.036 1.00 84.94 106 PRO A N 1
ATOM 783 C CA . PRO A 1 106 ? -2.483 9.465 23.361 1.00 84.94 106 PRO A CA 1
ATOM 784 C C . PRO A 1 106 ? -1.057 9.270 22.806 1.00 84.94 106 PRO A C 1
ATOM 786 O O . PRO A 1 106 ? -0.542 10.174 22.158 1.00 84.94 106 PRO A O 1
ATOM 789 N N . SER A 1 107 ? -0.412 8.126 23.049 1.00 86.94 107 SER A N 1
ATOM 790 C CA . SER A 1 107 ? 0.989 7.845 22.684 1.00 86.94 107 SER A CA 1
ATOM 791 C C . SER A 1 107 ? 1.140 7.097 21.354 1.00 86.94 107 SER A C 1
ATOM 793 O O . SER A 1 107 ? 2.121 6.387 21.139 1.00 86.94 107 SER A O 1
ATOM 795 N N . GLU A 1 108 ? 0.142 7.188 20.484 1.00 90.25 108 GLU A N 1
ATOM 796 C CA . GLU A 1 108 ? 0.165 6.542 19.176 1.00 90.25 108 GLU A CA 1
ATOM 797 C C . GLU A 1 108 ? 1.175 7.211 18.239 1.00 90.25 108 GLU A C 1
ATOM 799 O O . GLU A 1 108 ? 1.446 8.413 18.313 1.00 90.25 108 GLU A O 1
ATOM 804 N N . SER A 1 109 ? 1.698 6.424 17.310 1.00 91.12 109 SER A N 1
ATOM 805 C CA . SER A 1 109 ? 2.583 6.902 16.254 1.00 91.12 109 SER A CA 1
ATOM 806 C C . SER A 1 109 ? 2.250 6.218 14.935 1.00 91.12 109 SER A C 1
ATOM 808 O O . SER A 1 109 ? 1.481 5.252 14.884 1.00 91.12 109 SER A O 1
ATOM 810 N N . LEU A 1 110 ? 2.802 6.744 13.849 1.00 92.06 110 LEU A N 1
ATOM 811 C CA . LEU A 1 110 ? 2.739 6.116 12.542 1.00 92.06 110 LEU A CA 1
ATOM 812 C C . LEU A 1 110 ? 4.127 5.620 12.156 1.00 92.06 110 LEU A C 1
ATOM 814 O O . LEU A 1 110 ? 5.120 6.328 12.302 1.00 92.06 110 LEU A O 1
ATOM 818 N N . THR A 1 111 ? 4.183 4.430 11.583 1.00 92.56 111 THR A N 1
ATOM 819 C CA . THR A 1 111 ? 5.334 3.971 10.820 1.00 92.56 111 THR A CA 1
ATOM 820 C C . THR A 1 111 ? 5.112 4.325 9.358 1.00 92.56 111 THR A C 1
ATOM 822 O O . THR A 1 111 ? 4.187 3.821 8.711 1.00 92.56 111 THR A O 1
ATOM 825 N N . LEU A 1 112 ? 5.966 5.209 8.852 1.00 95.00 112 LEU A N 1
ATOM 826 C CA . LEU A 1 112 ? 6.053 5.599 7.456 1.00 95.00 112 LEU A CA 1
ATOM 827 C C . LEU A 1 112 ? 7.108 4.736 6.762 1.00 95.00 112 LEU A C 1
ATOM 829 O O . LEU A 1 112 ? 8.303 4.884 7.013 1.00 95.00 112 LEU A O 1
ATOM 833 N N . LEU A 1 113 ? 6.657 3.846 5.879 1.00 95.44 113 LEU A N 1
ATOM 834 C CA . LEU A 1 113 ? 7.525 3.049 5.019 1.00 95.44 113 LEU A CA 1
ATOM 835 C C . LEU A 1 113 ? 7.632 3.732 3.658 1.00 95.44 113 LEU A C 1
ATOM 837 O O . LEU A 1 113 ? 6.619 3.897 2.977 1.00 95.44 113 LEU A O 1
ATOM 841 N N . ILE A 1 114 ? 8.848 4.094 3.261 1.00 96.06 114 ILE A N 1
ATOM 842 C CA . ILE A 1 114 ? 9.158 4.701 1.963 1.00 96.06 114 ILE A CA 1
ATOM 843 C C . ILE A 1 114 ? 10.073 3.743 1.216 1.00 96.06 114 ILE A C 1
ATOM 845 O O . ILE A 1 114 ? 11.002 3.176 1.792 1.00 96.06 114 ILE A O 1
ATOM 849 N N . SER A 1 115 ? 9.808 3.549 -0.067 1.00 93.19 115 SER A N 1
ATOM 850 C CA . SER A 1 115 ? 10.604 2.687 -0.931 1.00 93.19 115 SER A CA 1
ATOM 851 C C . SER A 1 115 ? 11.117 3.467 -2.125 1.00 93.19 115 SER A C 1
ATOM 853 O O . SER A 1 115 ? 10.403 4.290 -2.702 1.00 93.19 115 SER A O 1
ATOM 855 N N . SER A 1 116 ? 12.343 3.159 -2.525 1.00 88.50 116 SER A N 1
ATOM 856 C CA . SER A 1 116 ? 12.882 3.580 -3.802 1.00 88.50 116 SER A CA 1
ATOM 857 C C . SER A 1 116 ? 12.250 2.748 -4.927 1.00 88.50 116 SER A C 1
ATOM 859 O O . SER A 1 116 ? 11.951 1.559 -4.779 1.00 88.50 116 SER A O 1
ATOM 861 N N . THR A 1 117 ? 11.992 3.388 -6.058 1.00 84.06 117 THR A N 1
ATOM 862 C CA . THR A 1 117 ? 11.126 2.882 -7.132 1.00 84.06 117 THR A CA 1
ATOM 863 C C . THR A 1 117 ? 11.746 3.152 -8.503 1.00 84.06 117 THR A C 1
ATOM 865 O O . THR A 1 117 ? 12.867 3.635 -8.630 1.00 84.06 117 THR A O 1
ATOM 868 N N . ARG A 1 118 ? 11.032 2.787 -9.569 1.00 79.31 118 ARG A N 1
ATOM 869 C CA . ARG A 1 118 ? 11.483 3.029 -10.942 1.00 79.31 118 ARG A CA 1
ATOM 870 C C . ARG A 1 118 ? 11.285 4.502 -11.312 1.00 79.31 118 ARG A C 1
ATOM 872 O O . ARG A 1 118 ? 10.530 5.215 -10.659 1.00 79.31 118 ARG A O 1
ATOM 879 N N . GLY A 1 119 ? 11.954 4.930 -12.377 1.00 78.06 119 GLY A N 1
ATOM 880 C CA . GLY A 1 119 ? 11.821 6.282 -12.925 1.00 78.06 119 GLY A CA 1
ATOM 881 C C . GLY A 1 119 ? 12.797 7.315 -12.366 1.00 78.06 119 GLY A C 1
ATOM 882 O O . GLY A 1 119 ? 12.824 8.423 -12.881 1.00 78.06 119 GLY A O 1
ATOM 883 N N . PHE A 1 120 ? 13.632 6.956 -11.386 1.00 82.25 120 PHE A N 1
ATOM 884 C CA . PHE A 1 120 ? 14.691 7.830 -10.876 1.00 82.25 120 PHE A CA 1
ATOM 885 C C . PHE A 1 120 ? 16.095 7.337 -11.241 1.00 82.25 120 PHE A C 1
ATOM 887 O O . PHE A 1 120 ? 16.347 6.128 -11.326 1.00 82.25 120 PHE A O 1
ATOM 894 N N . MET A 1 121 ? 17.024 8.283 -11.384 1.00 81.94 121 MET A N 1
ATOM 895 C CA . MET A 1 121 ? 18.462 8.031 -11.329 1.00 81.94 121 MET A CA 1
ATOM 896 C C . MET A 1 121 ? 18.899 7.767 -9.898 1.00 81.94 121 MET A C 1
ATOM 898 O O . MET A 1 121 ? 18.539 8.507 -8.998 1.00 81.94 121 MET A O 1
ATOM 902 N N . TYR A 1 122 ? 19.755 6.784 -9.669 1.00 84.38 122 TYR A N 1
ATOM 903 C CA . TYR A 1 122 ? 20.376 6.648 -8.355 1.00 84.38 122 TYR A CA 1
ATOM 904 C C . TYR A 1 122 ? 21.750 7.335 -8.343 1.00 84.38 122 TYR A C 1
ATOM 906 O O . TYR A 1 122 ? 22.472 7.215 -9.338 1.00 84.38 122 TYR A O 1
ATOM 914 N N . PRO A 1 123 ? 22.138 8.022 -7.252 1.00 91.38 123 PRO A N 1
ATOM 915 C CA . PRO A 1 123 ? 21.415 8.144 -5.981 1.00 91.38 123 PRO A CA 1
ATOM 916 C C . PRO A 1 123 ? 20.184 9.070 -6.039 1.00 91.38 123 PRO A C 1
ATOM 918 O O . PRO A 1 123 ? 20.160 10.036 -6.799 1.00 91.38 123 PRO A O 1
ATOM 921 N N . VAL A 1 124 ? 19.179 8.763 -5.210 1.00 93.19 124 VAL A N 1
ATOM 922 C CA . VAL A 1 124 ? 17.941 9.544 -5.038 1.00 93.19 124 VAL A CA 1
ATOM 923 C C . VAL A 1 124 ? 17.890 10.107 -3.632 1.00 93.19 124 VAL A C 1
ATOM 925 O O . VAL A 1 124 ? 17.821 9.346 -2.667 1.00 93.19 124 VAL A O 1
ATOM 928 N N . GLU A 1 125 ? 17.866 11.425 -3.507 1.00 96.62 125 GLU A N 1
ATOM 929 C CA . GLU A 1 125 ? 17.619 12.097 -2.237 1.00 96.62 125 GLU A CA 1
ATOM 930 C C . GLU A 1 125 ? 16.122 12.087 -1.927 1.00 96.62 125 GLU A C 1
ATOM 932 O O . GLU A 1 125 ? 15.298 12.377 -2.796 1.00 96.62 125 GLU A O 1
ATOM 937 N N . TYR A 1 126 ? 15.758 11.779 -0.683 1.00 97.31 126 TYR A N 1
ATOM 938 C CA . TYR A 1 126 ? 14.386 11.901 -0.204 1.00 97.31 126 TYR A CA 1
ATOM 939 C C . TYR A 1 126 ? 14.286 12.891 0.956 1.00 97.31 126 TYR A C 1
ATOM 941 O O . TYR A 1 126 ? 15.194 13.016 1.781 1.00 97.31 126 TYR A O 1
ATOM 949 N N . SER A 1 127 ? 13.139 13.560 1.048 1.00 97.81 127 SER A N 1
ATOM 950 C CA . SER A 1 127 ? 12.764 14.403 2.182 1.00 97.81 127 SER A CA 1
ATOM 951 C C . SER A 1 127 ? 11.307 14.167 2.553 1.00 97.81 127 SER A C 1
ATOM 953 O O . SER A 1 127 ? 10.449 13.982 1.687 1.00 97.81 127 SER A O 1
ATOM 955 N N . VAL A 1 128 ? 11.037 14.151 3.854 1.00 98.25 128 VAL A N 1
ATOM 956 C CA . VAL A 1 128 ? 9.711 13.961 4.430 1.00 98.25 128 VAL A CA 1
ATOM 957 C C . VAL A 1 128 ? 9.398 15.145 5.323 1.00 98.25 128 VAL A C 1
ATOM 959 O O . VAL A 1 128 ? 10.106 15.414 6.293 1.00 98.25 128 VAL A O 1
ATOM 962 N N . VAL A 1 129 ? 8.301 15.826 5.018 1.00 98.25 129 VAL A N 1
ATOM 963 C CA . VAL A 1 129 ? 7.851 17.012 5.742 1.00 98.25 129 VAL A CA 1
ATOM 964 C C . VAL A 1 129 ? 6.465 16.760 6.314 1.00 98.25 129 VAL A C 1
ATOM 966 O O . VAL A 1 129 ? 5.550 16.360 5.589 1.00 98.25 129 VAL A O 1
ATOM 969 N N . ASN A 1 130 ? 6.293 17.011 7.610 1.00 97.38 130 ASN A N 1
ATOM 970 C CA . ASN A 1 130 ? 4.974 17.054 8.228 1.00 97.38 130 ASN A CA 1
ATOM 971 C C . ASN A 1 130 ? 4.217 18.274 7.688 1.00 97.38 130 ASN A C 1
ATOM 973 O O . ASN A 1 130 ? 4.681 19.405 7.813 1.00 97.38 130 ASN A O 1
ATOM 977 N N . GLN A 1 131 ? 3.050 18.064 7.082 1.00 96.94 131 GLN A N 1
ATOM 978 C CA . GLN A 1 131 ? 2.336 19.157 6.419 1.00 96.94 131 GLN A CA 1
ATOM 979 C C . GLN A 1 131 ? 1.717 20.172 7.382 1.00 96.94 131 GLN A C 1
ATOM 981 O O . GLN A 1 131 ? 1.508 21.316 6.989 1.00 96.94 131 GLN A O 1
ATOM 986 N N . ALA A 1 132 ? 1.412 19.774 8.617 1.00 93.88 132 ALA A N 1
ATOM 987 C CA . ALA A 1 132 ? 0.799 20.668 9.590 1.00 93.88 132 ALA A CA 1
ATOM 988 C C . ALA A 1 132 ? 1.834 21.593 10.245 1.00 93.88 132 ALA A C 1
ATOM 990 O O . ALA A 1 132 ? 1.570 22.782 10.400 1.00 93.88 132 ALA A O 1
ATOM 991 N N . SER A 1 133 ? 3.003 21.061 10.624 1.00 94.62 133 SER A N 1
ATOM 992 C CA . SER A 1 133 ? 4.062 21.842 11.282 1.00 94.62 133 SER A CA 1
ATOM 993 C C . SER A 1 133 ? 5.089 22.436 10.315 1.00 94.62 133 SER A C 1
ATOM 995 O O . SER A 1 133 ? 5.777 23.387 10.674 1.00 94.62 133 SER A O 1
ATOM 997 N N . GLY A 1 134 ? 5.224 21.880 9.108 1.00 94.69 134 GLY A N 1
ATOM 998 C CA . GLY A 1 134 ? 6.317 22.199 8.184 1.00 94.69 134 GLY A CA 1
ATOM 999 C C . GLY A 1 134 ? 7.669 21.596 8.589 1.00 94.69 134 GLY A C 1
ATOM 1000 O O . GLY A 1 134 ? 8.676 21.869 7.941 1.00 94.69 134 GLY A O 1
ATOM 1001 N N . GLU A 1 135 ? 7.709 20.781 9.645 1.00 95.81 135 GLU A N 1
ATOM 1002 C CA . GLU A 1 135 ? 8.930 20.159 10.155 1.00 95.81 135 GLU A CA 1
ATOM 1003 C C . GLU A 1 135 ? 9.425 19.043 9.228 1.00 95.81 135 GLU A C 1
ATOM 1005 O O . GLU A 1 135 ? 8.644 18.207 8.762 1.00 95.81 135 GLU A O 1
ATOM 1010 N N . VAL A 1 136 ? 10.738 19.003 8.998 1.00 96.88 136 VAL A N 1
ATOM 1011 C CA . VAL A 1 136 ? 11.404 17.895 8.306 1.00 96.88 136 VAL A CA 1
ATOM 1012 C C . VAL A 1 136 ? 11.568 16.740 9.290 1.00 96.88 136 VAL A C 1
ATOM 1014 O O . VAL A 1 136 ? 12.351 16.829 10.230 1.00 96.88 136 VAL A O 1
ATOM 1017 N N . VAL A 1 137 ? 10.841 15.649 9.060 1.00 96.25 137 VAL A N 1
ATOM 1018 C CA . VAL A 1 137 ? 10.824 14.470 9.948 1.00 96.25 137 VAL A CA 1
ATOM 1019 C C . VAL A 1 137 ? 11.722 13.334 9.454 1.00 96.25 137 VAL A C 1
ATOM 1021 O O . VAL A 1 137 ? 11.880 12.322 10.132 1.00 96.25 137 VAL A O 1
ATOM 1024 N N . GLY A 1 138 ? 12.315 13.482 8.270 1.00 96.38 138 GLY A N 1
ATOM 1025 C CA . GLY A 1 138 ? 13.286 12.534 7.746 1.00 96.38 138 GLY A CA 1
ATOM 1026 C C . GLY A 1 138 ? 13.893 12.995 6.432 1.00 96.38 138 GLY A C 1
ATOM 1027 O O . GLY A 1 138 ? 13.202 13.551 5.578 1.00 96.38 138 GLY A O 1
ATOM 1028 N N . THR A 1 139 ? 15.183 12.733 6.269 1.00 97.38 139 THR A N 1
ATOM 1029 C CA . THR A 1 139 ? 15.923 12.915 5.020 1.00 97.38 139 THR A CA 1
ATOM 1030 C C . THR A 1 139 ? 16.896 11.765 4.833 1.00 97.38 139 THR A C 1
ATOM 1032 O O . THR A 1 139 ? 17.301 11.106 5.794 1.00 97.38 139 THR A O 1
ATOM 1035 N N . GLY A 1 140 ? 17.288 11.520 3.590 1.00 96.75 140 GLY A N 1
ATOM 1036 C CA . GLY A 1 140 ? 18.322 10.545 3.293 1.00 96.75 140 GLY A CA 1
ATOM 1037 C C . GLY A 1 140 ? 18.489 10.322 1.805 1.00 96.75 140 GLY A C 1
ATOM 1038 O O . GLY A 1 140 ? 17.992 11.091 0.985 1.00 96.75 140 GLY A O 1
ATOM 1039 N N . VAL A 1 141 ? 19.206 9.253 1.473 1.00 96.50 141 VAL A N 1
ATOM 1040 C CA . VAL A 1 141 ? 19.556 8.906 0.099 1.00 96.50 141 VAL A CA 1
ATOM 1041 C C . VAL A 1 141 ? 19.311 7.421 -0.118 1.00 96.50 141 VAL A C 1
ATOM 1043 O O . VAL A 1 141 ? 19.773 6.598 0.672 1.00 96.50 141 VAL A O 1
ATOM 1046 N N . PHE A 1 142 ? 18.611 7.081 -1.194 1.00 95.56 142 PHE A N 1
ATOM 1047 C CA . PHE A 1 142 ? 18.599 5.730 -1.735 1.00 95.56 142 PHE A CA 1
ATOM 1048 C C . PHE A 1 142 ? 19.703 5.603 -2.777 1.00 95.56 142 PHE A C 1
ATOM 1050 O O . PHE A 1 142 ? 19.792 6.431 -3.682 1.00 95.56 142 PHE A O 1
ATOM 1057 N N . ASN A 1 143 ? 20.522 4.560 -2.686 1.00 92.69 143 ASN A N 1
ATOM 1058 C CA . ASN A 1 143 ? 21.605 4.314 -3.644 1.00 92.69 143 ASN A CA 1
ATOM 1059 C C . ASN A 1 143 ? 21.220 3.282 -4.704 1.00 92.69 143 ASN A C 1
ATOM 1061 O O . ASN A 1 143 ? 21.851 3.213 -5.757 1.00 92.69 143 ASN A O 1
ATOM 1065 N N . ASN A 1 144 ? 20.184 2.483 -4.440 1.00 87.94 144 ASN A N 1
ATOM 1066 C CA . ASN A 1 144 ? 19.735 1.431 -5.339 1.00 87.94 144 ASN A CA 1
ATOM 1067 C C . ASN A 1 144 ? 18.211 1.310 -5.381 1.00 87.94 144 ASN A C 1
ATOM 1069 O O . ASN A 1 144 ? 17.492 1.683 -4.448 1.00 87.94 144 ASN A O 1
ATOM 1073 N N . TYR A 1 145 ? 17.732 0.711 -6.471 1.00 86.81 145 TYR A N 1
ATOM 1074 C CA . TYR A 1 145 ? 16.339 0.312 -6.640 1.00 86.81 145 TYR A CA 1
ATOM 1075 C C . TYR A 1 145 ? 15.909 -0.748 -5.624 1.00 86.81 145 TYR A C 1
ATOM 1077 O O . TYR A 1 145 ? 16.603 -1.746 -5.434 1.00 86.81 145 TYR A O 1
ATOM 1085 N N . GLY A 1 146 ? 14.732 -0.549 -5.025 1.00 86.81 146 GLY A N 1
ATOM 1086 C CA . GLY A 1 146 ? 14.136 -1.463 -4.051 1.00 86.81 146 GLY A CA 1
ATOM 1087 C C . GLY A 1 146 ? 14.616 -1.264 -2.613 1.00 86.81 146 GLY A C 1
ATOM 1088 O O . GLY A 1 146 ? 14.171 -1.993 -1.730 1.00 86.81 146 GLY A O 1
ATOM 1089 N N . GLU A 1 147 ? 15.490 -0.289 -2.354 1.00 94.00 147 GLU A N 1
ATOM 1090 C CA . GLU A 1 147 ? 15.828 0.113 -0.988 1.00 94.00 147 GLU A CA 1
ATOM 1091 C C . GLU A 1 147 ? 14.603 0.699 -0.277 1.00 94.00 147 GLU A C 1
ATOM 1093 O O . GLU A 1 147 ? 13.761 1.366 -0.883 1.00 94.00 147 GLU A O 1
ATOM 1098 N N . THR A 1 148 ? 14.500 0.452 1.026 1.00 95.56 148 THR A N 1
ATOM 1099 C CA . THR A 1 148 ? 13.378 0.915 1.845 1.00 95.56 148 THR A CA 1
ATOM 1100 C C . THR A 1 148 ? 13.872 1.556 3.126 1.00 95.56 148 THR A C 1
ATOM 1102 O O . THR A 1 148 ? 14.796 1.041 3.753 1.00 95.56 148 THR A O 1
ATOM 1105 N N . VAL A 1 149 ? 13.201 2.618 3.561 1.00 96.44 149 VAL A N 1
ATOM 1106 C CA . VAL A 1 149 ? 13.402 3.231 4.875 1.00 96.44 149 VAL A CA 1
ATOM 1107 C C . VAL A 1 149 ? 12.091 3.241 5.647 1.00 96.44 149 VAL A C 1
ATOM 1109 O O . VAL A 1 149 ? 11.017 3.437 5.079 1.00 96.44 149 VAL A O 1
ATOM 1112 N N . SER A 1 150 ? 12.194 3.019 6.953 1.00 95.56 150 SER A N 1
ATOM 1113 C CA . SER A 1 150 ? 11.076 3.063 7.886 1.00 95.56 150 SER A CA 1
ATOM 1114 C C . SER A 1 150 ? 11.324 4.173 8.898 1.00 95.56 150 SER A C 1
ATOM 1116 O O . SER A 1 150 ? 12.353 4.168 9.572 1.00 95.56 150 SER A O 1
ATOM 1118 N N . LEU A 1 151 ? 10.383 5.105 9.014 1.00 95.62 151 LEU A N 1
ATOM 1119 C CA . LEU A 1 151 ? 10.439 6.223 9.952 1.00 95.62 151 LEU A CA 1
ATOM 1120 C C . LEU A 1 151 ? 9.268 6.130 10.928 1.00 95.62 151 LEU A C 1
ATOM 1122 O O . LEU A 1 151 ? 8.131 5.918 10.510 1.00 95.62 151 LEU A O 1
ATOM 1126 N N . ASN A 1 152 ? 9.536 6.327 12.216 1.00 94.12 152 ASN A N 1
ATOM 1127 C CA . ASN A 1 152 ? 8.482 6.520 13.206 1.00 94.12 152 ASN A CA 1
ATOM 1128 C C . ASN A 1 152 ? 8.181 8.010 13.296 1.00 94.12 152 ASN A C 1
ATOM 1130 O O . ASN A 1 152 ? 9.048 8.802 13.663 1.00 94.12 152 ASN A O 1
ATOM 1134 N N . VAL A 1 153 ? 6.963 8.383 12.928 1.00 94.25 153 VAL A N 1
ATOM 1135 C CA . VAL A 1 153 ? 6.525 9.771 12.819 1.00 94.25 153 VAL A CA 1
ATOM 1136 C C . VAL A 1 153 ? 5.243 9.979 13.631 1.00 94.25 153 VAL A C 1
ATOM 1138 O O . VAL A 1 153 ? 4.476 9.032 13.831 1.00 94.25 153 VAL A O 1
ATOM 1141 N N . PRO A 1 154 ? 4.972 11.198 14.125 1.00 92.69 154 PRO A N 1
ATOM 1142 C CA . PRO A 1 154 ? 3.704 11.503 14.780 1.00 92.69 154 PRO A CA 1
ATOM 1143 C C . PRO A 1 154 ? 2.489 11.217 13.884 1.00 92.69 154 PRO A C 1
ATOM 1145 O O . PRO A 1 154 ? 2.592 11.060 12.666 1.00 92.69 154 PRO A O 1
ATOM 1148 N N . VAL A 1 155 ? 1.289 11.193 14.455 1.00 91.75 155 VAL A N 1
ATOM 1149 C CA . VAL A 1 155 ? 0.076 11.110 13.630 1.00 91.75 155 VAL A CA 1
ATOM 1150 C C . VAL A 1 155 ? -0.124 12.418 12.864 1.00 91.75 155 VAL A C 1
ATOM 1152 O O . VAL A 1 155 ? -0.217 13.485 13.467 1.00 91.75 155 VAL A O 1
ATOM 1155 N N . GLY A 1 156 ? -0.209 12.345 11.534 1.00 93.69 156 GLY A N 1
ATOM 1156 C CA . GLY A 1 156 ? -0.359 13.522 10.681 1.00 93.69 156 GLY A CA 1
ATOM 1157 C C . GLY A 1 156 ? -0.344 13.199 9.189 1.00 93.69 156 GLY A C 1
ATOM 1158 O O . GLY A 1 156 ? -0.286 12.032 8.802 1.00 93.69 156 GLY A O 1
ATOM 1159 N N . SER A 1 157 ? -0.414 14.251 8.371 1.00 96.44 157 SER A N 1
ATOM 1160 C CA . SER A 1 157 ? -0.212 14.183 6.919 1.00 96.44 157 SER A CA 1
ATOM 1161 C C . SER A 1 157 ? 1.242 14.502 6.572 1.00 96.44 157 SER A C 1
ATOM 1163 O O . SER A 1 157 ? 1.856 15.375 7.192 1.00 96.44 157 SER A O 1
ATOM 1165 N N . TYR A 1 158 ? 1.776 13.847 5.544 1.00 97.69 158 TYR A N 1
ATOM 1166 C CA . TYR A 1 158 ? 3.183 13.944 5.162 1.00 97.69 158 TYR A CA 1
ATOM 1167 C C . TYR A 1 158 ? 3.345 14.212 3.672 1.00 97.69 158 TYR A C 1
ATOM 1169 O O . TYR A 1 158 ? 2.731 13.543 2.842 1.00 97.69 158 TYR A O 1
ATOM 1177 N N . LYS A 1 159 ? 4.211 15.171 3.335 1.00 97.88 159 LYS A N 1
ATOM 1178 C CA . LYS A 1 159 ? 4.707 15.366 1.973 1.00 97.88 159 LYS A CA 1
ATOM 1179 C C . LYS A 1 159 ? 6.060 14.684 1.850 1.00 97.88 159 LYS A C 1
ATOM 1181 O O . LYS A 1 159 ? 6.969 14.984 2.618 1.00 97.88 159 LYS A O 1
ATOM 1186 N N . ILE A 1 160 ? 6.177 13.796 0.877 1.00 97.94 160 ILE A N 1
ATOM 1187 C CA . ILE A 1 160 ? 7.404 13.079 0.553 1.00 97.94 160 ILE A CA 1
ATOM 1188 C C . ILE A 1 160 ? 7.867 13.582 -0.801 1.00 97.94 160 ILE A C 1
ATOM 1190 O O . ILE A 1 160 ? 7.072 13.639 -1.739 1.00 97.94 160 ILE A O 1
ATOM 1194 N N . THR A 1 161 ? 9.137 13.939 -0.903 1.00 96.94 161 THR A N 1
ATOM 1195 C CA . THR A 1 161 ? 9.746 14.410 -2.145 1.00 96.94 161 THR A CA 1
ATOM 1196 C C . THR A 1 161 ? 10.968 13.576 -2.456 1.00 96.94 161 THR A C 1
ATOM 1198 O O . THR A 1 161 ? 11.763 13.326 -1.550 1.00 96.94 161 THR A O 1
ATOM 1201 N N . HIS A 1 162 ? 11.129 13.182 -3.713 1.00 95.75 162 HIS A N 1
ATOM 1202 C CA . HIS A 1 162 ? 12.334 12.540 -4.224 1.00 95.75 162 HIS A CA 1
ATOM 1203 C C . HIS A 1 162 ? 12.960 13.436 -5.288 1.00 95.75 162 HIS A C 1
ATOM 1205 O O . HIS A 1 162 ? 12.248 13.904 -6.180 1.00 95.75 162 HIS A O 1
ATOM 1211 N N . THR A 1 163 ? 14.274 13.618 -5.206 1.00 94.19 163 THR A N 1
ATOM 1212 C CA . THR A 1 163 ? 15.076 14.294 -6.225 1.00 94.19 163 THR A CA 1
ATOM 1213 C C . THR A 1 163 ? 16.238 13.392 -6.591 1.00 94.19 163 THR A C 1
ATOM 1215 O O . THR A 1 163 ? 16.993 12.968 -5.716 1.00 94.19 163 THR A O 1
ATOM 1218 N N . ASP A 1 164 ? 16.380 13.066 -7.869 1.00 90.25 164 ASP A N 1
ATOM 1219 C CA . ASP A 1 164 ? 17.525 12.287 -8.323 1.00 90.25 164 ASP A CA 1
ATOM 1220 C C . ASP A 1 164 ? 18.748 13.143 -8.680 1.00 90.25 164 ASP A C 1
ATOM 1222 O O . ASP A 1 164 ? 18.682 14.371 -8.755 1.00 90.25 164 ASP A O 1
ATOM 1226 N N . ALA A 1 165 ? 19.877 12.478 -8.936 1.00 83.19 165 ALA A N 1
ATOM 1227 C CA . ALA A 1 165 ? 21.130 13.119 -9.339 1.00 83.19 165 ALA A CA 1
ATOM 1228 C C . ALA A 1 165 ? 21.034 13.966 -10.627 1.00 83.19 165 ALA A C 1
ATOM 1230 O O . ALA A 1 165 ? 21.916 14.783 -10.887 1.00 83.19 165 ALA A O 1
ATOM 1231 N N . CYS A 1 166 ? 19.983 13.787 -11.431 1.00 81.06 166 CYS A N 1
ATOM 1232 C CA . CYS A 1 166 ? 19.729 14.553 -12.648 1.00 81.06 166 CYS A CA 1
ATOM 1233 C C . CYS A 1 166 ? 18.731 15.702 -12.432 1.00 81.06 166 CYS A C 1
ATOM 1235 O O . CYS A 1 166 ? 18.379 16.393 -13.387 1.00 81.06 166 CYS A O 1
ATOM 1237 N N . GLY A 1 167 ? 18.275 15.918 -11.195 1.00 84.62 167 GLY A N 1
ATOM 1238 C CA . GLY A 1 167 ? 17.303 16.948 -10.843 1.00 84.62 167 GLY A CA 1
ATOM 1239 C C . GLY A 1 167 ? 15.853 16.570 -11.148 1.00 84.62 167 GLY A C 1
ATOM 1240 O O . GLY A 1 167 ? 14.981 17.438 -11.080 1.00 84.62 167 GLY A O 1
ATOM 1241 N N . VAL A 1 168 ? 15.561 15.305 -11.473 1.00 86.19 168 VAL A N 1
ATOM 1242 C CA . VAL A 1 168 ? 14.180 14.839 -11.631 1.00 86.19 168 VAL A CA 1
ATOM 1243 C C . VAL A 1 168 ? 13.513 14.839 -10.266 1.00 86.19 168 VAL A C 1
ATOM 1245 O O . VAL A 1 168 ? 13.958 14.159 -9.343 1.00 86.19 168 VAL A O 1
ATOM 1248 N N . TYR A 1 169 ? 12.428 15.600 -10.161 1.00 90.62 169 TYR A N 1
ATOM 1249 C CA . TYR A 1 169 ? 11.667 15.785 -8.935 1.00 90.62 169 TYR A CA 1
ATOM 1250 C C . TYR A 1 169 ? 10.314 15.087 -9.022 1.00 90.62 169 TYR A C 1
ATOM 1252 O O . TYR A 1 169 ? 9.598 15.200 -10.019 1.00 90.62 169 TYR A O 1
ATOM 1260 N N . SER A 1 170 ? 9.929 14.432 -7.935 1.00 92.81 170 SER A N 1
ATOM 1261 C CA . SER A 1 170 ? 8.566 13.959 -7.725 1.00 92.81 170 SER A CA 1
ATOM 1262 C C . SER A 1 170 ? 8.146 14.212 -6.293 1.00 92.81 170 SER A C 1
ATOM 1264 O O . SER A 1 170 ? 8.964 14.211 -5.373 1.00 92.81 170 SER A O 1
ATOM 1266 N N . GLU A 1 171 ? 6.839 14.327 -6.094 1.00 94.88 171 GLU A N 1
ATOM 1267 C CA . GLU A 1 171 ? 6.250 14.404 -4.770 1.00 94.88 171 GLU A CA 1
ATOM 1268 C C . GLU A 1 171 ? 5.046 13.484 -4.617 1.00 94.88 171 GLU A C 1
ATOM 1270 O O . GLU A 1 171 ? 4.367 13.130 -5.580 1.00 94.88 171 GLU A O 1
ATOM 1275 N N . ARG A 1 172 ? 4.800 13.082 -3.373 1.00 95.69 172 ARG A N 1
ATOM 1276 C CA . ARG A 1 172 ? 3.621 12.333 -2.964 1.00 95.69 172 ARG A CA 1
ATOM 1277 C C . ARG A 1 172 ? 3.155 12.836 -1.613 1.00 95.69 172 ARG A C 1
ATOM 1279 O O . ARG A 1 172 ? 3.946 12.980 -0.683 1.00 95.69 172 ARG A O 1
ATOM 1286 N N . ILE A 1 173 ? 1.853 13.061 -1.507 1.00 95.94 173 ILE A N 1
ATOM 1287 C CA . ILE A 1 173 ? 1.199 13.425 -0.255 1.00 95.94 173 ILE A CA 1
ATOM 1288 C C . ILE A 1 173 ? 0.529 12.173 0.305 1.00 95.94 173 ILE A C 1
ATOM 1290 O O . ILE A 1 173 ? -0.152 11.441 -0.415 1.00 95.94 173 ILE A O 1
ATOM 1294 N N . LEU A 1 174 ? 0.759 11.917 1.587 1.00 95.31 174 LEU A N 1
ATOM 1295 C CA . LEU A 1 174 ? 0.029 10.933 2.368 1.00 95.31 174 LEU A CA 1
ATOM 1296 C C . LEU A 1 174 ? -0.825 11.680 3.383 1.00 95.31 174 LEU A C 1
ATOM 1298 O O . LEU A 1 174 ? -0.295 12.344 4.275 1.00 95.31 174 LEU A O 1
ATOM 1302 N N . ASP A 1 175 ? -2.139 11.572 3.239 1.00 94.31 175 ASP A N 1
ATOM 1303 C CA . ASP A 1 175 ? -3.078 12.174 4.174 1.00 94.31 175 ASP A CA 1
ATOM 1304 C C . ASP A 1 175 ? -3.031 11.485 5.539 1.00 94.31 175 ASP A C 1
ATOM 1306 O O . ASP A 1 175 ? -2.755 10.286 5.648 1.00 94.31 175 ASP A O 1
ATOM 1310 N N . ASN A 1 176 ? -3.363 12.243 6.586 1.00 92.50 176 ASN A N 1
ATOM 1311 C CA . ASN A 1 176 ? -3.545 11.704 7.922 1.00 92.50 176 ASN A CA 1
ATOM 1312 C C . ASN A 1 176 ? -4.569 10.559 7.874 1.00 92.50 176 ASN A C 1
ATOM 1314 O O . ASN A 1 176 ? -5.740 10.800 7.549 1.00 92.50 176 ASN A O 1
ATOM 1318 N N . PRO A 1 177 ? -4.177 9.325 8.239 1.00 88.81 177 PRO A N 1
ATOM 1319 C CA . PRO A 1 177 ? -5.050 8.169 8.101 1.00 88.81 177 PRO A CA 1
ATOM 1320 C C . PRO A 1 177 ? -6.331 8.315 8.937 1.00 88.81 177 PRO A C 1
ATOM 1322 O O . PRO A 1 177 ? -7.378 7.822 8.519 1.00 88.81 177 PRO A O 1
ATOM 1325 N N . LYS A 1 178 ? -6.301 9.073 10.045 1.00 89.19 178 LYS A N 1
ATOM 1326 C CA . LYS A 1 178 ? -7.481 9.358 10.881 1.00 89.19 178 LYS A CA 1
ATOM 1327 C C . LYS A 1 178 ? -8.617 10.074 10.154 1.00 89.19 178 LYS A C 1
ATOM 1329 O O . LYS A 1 178 ? -9.758 9.988 10.597 1.00 89.19 178 LYS A O 1
ATOM 1334 N N . ASN A 1 179 ? -8.329 10.754 9.047 1.00 89.88 179 ASN A N 1
ATOM 1335 C CA . ASN A 1 179 ? -9.355 11.418 8.245 1.00 89.88 179 ASN A CA 1
ATOM 1336 C C . ASN A 1 179 ? -10.217 10.416 7.460 1.00 89.88 179 ASN A C 1
ATOM 1338 O O . ASN A 1 179 ? -11.274 10.780 6.949 1.00 89.88 179 ASN A O 1
ATOM 1342 N N . THR A 1 180 ? -9.785 9.155 7.360 1.00 86.81 180 THR A N 1
ATOM 1343 C CA . THR A 1 180 ? -10.527 8.102 6.667 1.00 86.81 180 THR A CA 1
ATOM 1344 C C . THR A 1 180 ? -11.230 7.208 7.677 1.00 86.81 180 THR A C 1
ATOM 1346 O O . THR A 1 180 ? -10.586 6.427 8.383 1.00 86.81 180 THR A O 1
ATOM 1349 N N . ALA A 1 181 ? -12.562 7.283 7.704 1.00 88.00 181 ALA A N 1
ATOM 1350 C CA . ALA A 1 181 ? -13.377 6.413 8.541 1.00 88.00 181 ALA A CA 1
ATOM 1351 C C . ALA A 1 181 ? -13.096 4.928 8.229 1.00 88.00 181 ALA A C 1
ATOM 1353 O O . ALA A 1 181 ? -13.038 4.548 7.051 1.00 88.00 181 ALA A O 1
ATOM 1354 N N . PRO A 1 182 ? -12.927 4.077 9.255 1.00 91.12 182 PRO A N 1
ATOM 1355 C CA . PRO A 1 182 ? -12.688 2.665 9.035 1.00 91.12 182 PRO A CA 1
ATOM 1356 C C . PRO A 1 182 ? -13.914 1.977 8.436 1.00 91.12 182 PRO A C 1
ATOM 1358 O O . PRO A 1 182 ? -15.059 2.233 8.806 1.00 91.12 182 PRO A O 1
ATOM 1361 N N . SER A 1 183 ? -13.663 1.038 7.531 1.00 92.12 183 SER A N 1
ATOM 1362 C CA . SER A 1 183 ? -14.653 0.081 7.046 1.00 92.12 183 SER A CA 1
ATOM 1363 C C . SER A 1 183 ? -14.029 -1.303 6.961 1.00 92.12 183 SER A C 1
ATOM 1365 O O . SER A 1 183 ? -12.863 -1.453 6.592 1.00 92.12 183 SER A O 1
ATOM 1367 N N . LEU A 1 184 ? -14.810 -2.322 7.309 1.00 95.25 184 LEU A N 1
ATOM 1368 C CA . LEU A 1 184 ? -14.399 -3.718 7.254 1.00 95.25 184 LEU A CA 1
ATOM 1369 C C . LEU A 1 184 ? -15.029 -4.382 6.032 1.00 95.25 184 LEU A C 1
ATOM 1371 O O . LEU A 1 184 ? -16.234 -4.270 5.813 1.00 95.25 184 LEU A O 1
ATOM 1375 N N . ALA A 1 185 ? -14.227 -5.098 5.251 1.00 95.44 185 ALA A N 1
ATOM 1376 C CA . ALA A 1 185 ? -14.714 -5.827 4.089 1.00 95.44 185 ALA A CA 1
ATOM 1377 C C . ALA A 1 185 ? -14.100 -7.222 4.006 1.00 95.44 185 ALA A C 1
ATOM 1379 O O . ALA A 1 185 ? -12.960 -7.445 4.419 1.00 95.44 185 ALA A O 1
ATOM 1380 N N . ILE A 1 186 ? -14.846 -8.153 3.408 1.00 95.19 186 ILE A N 1
ATOM 1381 C CA . ILE A 1 186 ? -14.301 -9.445 2.994 1.00 95.19 186 ILE A CA 1
ATOM 1382 C C . ILE A 1 186 ? -13.344 -9.182 1.832 1.00 95.19 186 ILE A C 1
ATOM 1384 O O . ILE A 1 186 ? -13.740 -8.682 0.782 1.00 95.19 186 ILE A O 1
ATOM 1388 N N . THR A 1 187 ? -12.075 -9.513 2.034 1.00 93.19 187 THR A N 1
ATOM 1389 C CA . THR A 1 187 ? -11.045 -9.417 0.997 1.00 93.19 187 THR A CA 1
ATOM 1390 C C . THR A 1 187 ? -10.936 -10.712 0.206 1.00 93.19 187 THR A C 1
ATOM 1392 O O . THR A 1 187 ? -10.643 -10.665 -0.984 1.00 93.19 187 THR A O 1
ATOM 1395 N N . HIS A 1 188 ? -11.158 -11.863 0.854 1.00 91.56 188 HIS A N 1
ATOM 1396 C CA . HIS A 1 188 ? -11.069 -13.180 0.226 1.00 91.56 188 HIS A CA 1
ATOM 1397 C C . HIS A 1 188 ? -12.108 -14.137 0.814 1.00 91.56 188 HIS A C 1
ATOM 1399 O O . HIS A 1 188 ? -12.337 -14.147 2.023 1.00 91.56 188 HIS A O 1
ATOM 1405 N N . SER A 1 189 ? -12.657 -14.984 -0.054 1.00 92.06 189 SER A N 1
ATOM 1406 C CA . SER A 1 189 ? -13.387 -16.206 0.290 1.00 92.06 189 SER A CA 1
ATOM 1407 C C . SER A 1 189 ? -12.602 -17.386 -0.270 1.00 92.06 189 SER A C 1
ATOM 1409 O O . SER A 1 189 ? -12.216 -17.345 -1.438 1.00 92.06 189 SER A O 1
ATOM 1411 N N . LEU A 1 190 ? -12.339 -18.408 0.541 1.00 88.19 190 LEU A N 1
ATOM 1412 C CA . LEU A 1 190 ? -11.393 -19.487 0.239 1.00 88.19 190 LEU A CA 1
ATOM 1413 C C . LEU A 1 190 ? -11.956 -20.851 0.668 1.00 88.19 190 LEU A C 1
ATOM 1415 O O . LEU A 1 190 ? -12.816 -20.922 1.546 1.00 88.19 190 LEU A O 1
ATOM 1419 N N . ASN A 1 191 ? -11.475 -21.926 0.033 1.00 81.81 191 ASN A N 1
ATOM 1420 C CA . ASN A 1 191 ? -11.927 -23.302 0.286 1.00 81.81 191 ASN A CA 1
ATOM 1421 C C . ASN A 1 191 ? -10.820 -24.341 0.485 1.00 81.81 191 ASN A C 1
ATOM 1423 O O . ASN A 1 191 ? -11.121 -25.510 0.710 1.00 81.81 191 ASN A O 1
ATOM 1427 N N . SER A 1 192 ? -9.557 -23.944 0.371 1.00 70.81 192 SER A N 1
ATOM 1428 C CA . SER A 1 192 ? -8.434 -24.881 0.326 1.00 70.81 192 SER A CA 1
ATOM 1429 C C . SER A 1 192 ? -7.222 -24.396 1.116 1.00 70.81 192 SER A C 1
ATOM 1431 O O . SER A 1 192 ? -6.113 -24.871 0.877 1.00 70.81 192 SER A O 1
ATOM 1433 N N . VAL A 1 193 ? -7.390 -23.422 2.019 1.00 72.94 193 VAL A N 1
ATOM 1434 C CA . VAL A 1 193 ? -6.271 -22.989 2.859 1.00 72.94 193 VAL A CA 1
ATOM 1435 C C . VAL A 1 193 ? -6.111 -23.976 4.002 1.00 72.94 193 VAL A C 1
ATOM 1437 O O . VAL A 1 193 ? -6.964 -24.078 4.882 1.00 72.94 193 VAL A O 1
ATOM 1440 N N . CYS A 1 194 ? -4.978 -24.665 3.999 1.00 68.38 194 CYS A N 1
ATOM 1441 C CA . CYS A 1 194 ? -4.500 -25.462 5.117 1.00 68.38 194 CYS A CA 1
ATOM 1442 C C . CYS A 1 194 ? -3.268 -24.747 5.677 1.00 68.38 194 CYS A C 1
ATOM 1444 O O . CYS A 1 194 ? -2.229 -24.712 5.022 1.00 68.38 194 CYS A O 1
ATOM 1446 N N . GLY A 1 195 ? -3.391 -24.107 6.839 1.00 74.94 195 GLY A N 1
ATOM 1447 C CA . GLY A 1 195 ? -2.293 -23.328 7.405 1.00 74.94 195 GLY A CA 1
ATOM 1448 C C . GLY A 1 195 ? -2.710 -22.548 8.642 1.00 74.94 195 GLY A C 1
ATOM 1449 O O . GLY A 1 195 ? -3.230 -23.127 9.589 1.00 74.94 195 GLY A O 1
ATOM 1450 N N . ILE A 1 196 ? -2.476 -21.232 8.620 1.00 79.69 196 ILE A N 1
ATOM 1451 C CA . ILE A 1 196 ? -2.692 -20.335 9.768 1.00 79.69 196 ILE A CA 1
ATOM 1452 C C . ILE A 1 196 ? -4.145 -20.386 10.268 1.00 79.69 196 ILE A C 1
ATOM 1454 O O . ILE A 1 196 ? -4.378 -20.362 11.473 1.00 79.69 196 ILE A O 1
ATOM 1458 N N . ILE A 1 197 ? -5.121 -20.506 9.362 1.00 83.44 197 ILE A N 1
ATOM 1459 C CA . ILE A 1 197 ? -6.498 -20.848 9.736 1.00 83.44 197 ILE A CA 1
ATOM 1460 C C . ILE A 1 197 ? -6.759 -22.350 9.547 1.00 83.44 197 ILE A C 1
ATOM 1462 O O . ILE A 1 197 ? -6.259 -22.934 8.578 1.00 83.44 197 ILE A O 1
ATOM 1466 N N . PRO A 1 198 ? -7.567 -22.981 10.424 1.00 82.38 198 PRO A N 1
ATOM 1467 C CA . PRO A 1 198 ? -7.870 -24.402 10.305 1.00 82.38 198 PRO A CA 1
ATOM 1468 C C . PRO A 1 198 ? -8.642 -24.728 9.013 1.00 82.38 198 PRO A C 1
ATOM 1470 O O . PRO A 1 198 ? -9.365 -23.868 8.490 1.00 82.38 198 PRO A O 1
ATOM 1473 N N . PRO A 1 199 ? -8.530 -25.970 8.505 1.00 83.50 199 PRO A N 1
ATOM 1474 C CA . PRO A 1 199 ? -9.211 -26.395 7.285 1.00 83.50 199 PRO A CA 1
ATOM 1475 C C . PRO A 1 199 ? -10.738 -26.359 7.430 1.00 83.50 199 PRO A C 1
ATOM 1477 O O . PRO A 1 199 ? -11.280 -26.315 8.538 1.00 83.50 199 PRO A O 1
ATOM 1480 N N . LEU A 1 200 ? -11.433 -26.395 6.291 1.00 84.25 200 LEU A N 1
ATOM 1481 C CA . LEU A 1 200 ? -12.886 -26.535 6.261 1.00 84.25 200 LEU A CA 1
ATOM 1482 C C . LEU A 1 200 ? -13.309 -27.947 6.660 1.00 84.25 200 LEU A C 1
ATOM 1484 O O . LEU A 1 200 ? -12.834 -28.934 6.105 1.00 84.25 200 LEU A O 1
ATOM 1488 N N . THR A 1 201 ? -14.236 -28.025 7.606 1.00 85.19 201 THR A N 1
ATOM 1489 C CA . THR A 1 201 ? -14.805 -29.276 8.126 1.00 85.19 201 THR A CA 1
ATOM 1490 C C . THR A 1 201 ? -16.335 -29.270 8.128 1.00 85.19 201 THR A C 1
ATOM 1492 O O . THR A 1 201 ? -16.954 -30.325 8.258 1.00 85.19 201 THR A O 1
ATOM 1495 N N . GLN A 1 202 ? -16.958 -28.102 7.948 1.00 86.06 202 GLN A N 1
ATOM 1496 C CA . GLN A 1 202 ? -18.404 -27.918 7.983 1.00 86.06 202 GLN A CA 1
ATOM 1497 C C . GLN A 1 202 ? -18.977 -27.712 6.576 1.00 86.06 202 GLN A C 1
ATOM 1499 O O . GLN A 1 202 ? -18.602 -26.771 5.874 1.00 86.06 202 GLN A O 1
ATOM 1504 N N . THR A 1 203 ? -19.931 -28.560 6.176 1.00 86.00 203 THR A N 1
ATOM 1505 C CA . THR A 1 203 ? -20.705 -28.376 4.936 1.00 86.00 203 THR A CA 1
ATOM 1506 C C . THR A 1 203 ? -21.433 -27.033 4.954 1.00 86.00 203 THR A C 1
ATOM 1508 O O . THR A 1 203 ? -22.001 -26.641 5.972 1.00 86.00 203 THR A O 1
ATOM 1511 N N . GLY A 1 204 ? -21.418 -26.322 3.829 1.00 88.06 204 GLY A N 1
ATOM 1512 C CA . GLY A 1 204 ? -21.953 -24.964 3.711 1.00 88.06 204 GLY A CA 1
ATOM 1513 C C . GLY A 1 204 ? -21.019 -23.878 4.256 1.00 88.06 204 GLY A C 1
ATOM 1514 O O . GLY A 1 204 ? -21.303 -22.694 4.088 1.00 88.06 204 GLY A O 1
ATOM 1515 N N . GLY A 1 205 ? -19.906 -24.257 4.892 1.00 91.69 205 GLY A N 1
ATOM 1516 C CA . GLY A 1 205 ? -18.904 -23.335 5.413 1.00 91.69 205 GLY A CA 1
ATOM 1517 C C . GLY A 1 205 ? -17.883 -22.919 4.357 1.00 91.69 205 GLY A C 1
ATOM 1518 O O . GLY A 1 205 ? -17.548 -23.685 3.456 1.00 91.69 205 GLY A O 1
ATOM 1519 N N . GLN A 1 206 ? -17.347 -21.711 4.493 1.00 93.06 206 GLN A N 1
ATOM 1520 C CA . GLN A 1 206 ? -16.201 -21.214 3.732 1.00 93.06 206 GLN A CA 1
ATOM 1521 C C . GLN A 1 206 ? -15.180 -20.563 4.672 1.00 93.06 206 GLN A C 1
ATOM 1523 O O . GLN A 1 206 ? -15.489 -20.217 5.815 1.00 93.06 206 GLN A O 1
ATOM 1528 N N . GLN A 1 207 ? -13.944 -20.411 4.209 1.00 93.00 207 GLN A N 1
ATOM 1529 C CA . GLN A 1 207 ? -12.948 -19.603 4.902 1.00 93.00 207 GLN A CA 1
ATOM 1530 C C . GLN A 1 207 ? -13.084 -18.168 4.405 1.00 93.00 207 GLN A C 1
ATOM 1532 O O . GLN A 1 207 ? -13.176 -17.941 3.198 1.00 93.00 207 GLN A O 1
ATOM 1537 N N . ILE A 1 208 ? -13.098 -17.196 5.314 1.00 94.25 208 ILE A N 1
ATOM 1538 C CA . ILE A 1 208 ? -13.163 -15.777 4.947 1.00 94.25 208 ILE A CA 1
ATOM 1539 C C . ILE A 1 208 ? -11.979 -15.030 5.528 1.00 94.25 208 ILE A C 1
ATOM 1541 O O . ILE A 1 208 ? -11.610 -15.255 6.680 1.00 94.25 208 ILE A O 1
ATOM 1545 N N . TYR A 1 209 ? -11.422 -14.112 4.739 1.00 94.25 209 TYR A N 1
ATOM 1546 C CA . TYR A 1 209 ? -10.478 -13.103 5.204 1.00 94.25 209 TYR A CA 1
ATOM 1547 C C . TYR A 1 209 ? -11.141 -11.743 5.143 1.00 94.25 209 TYR A C 1
ATOM 1549 O O . TYR A 1 209 ? -11.612 -11.323 4.083 1.00 94.25 209 TYR A O 1
ATOM 1557 N N . VAL A 1 210 ? -11.108 -11.020 6.249 1.00 95.31 210 VAL A N 1
ATOM 1558 C CA . VAL A 1 210 ? -11.521 -9.626 6.323 1.00 95.31 210 VAL A CA 1
ATOM 1559 C C . VAL A 1 210 ? -10.303 -8.722 6.436 1.00 95.31 210 VAL A C 1
ATOM 1561 O O . VAL A 1 210 ? -9.247 -9.135 6.917 1.00 95.31 210 VAL A O 1
ATOM 1564 N N . GLY A 1 211 ? -10.451 -7.490 5.971 1.00 93.81 211 GLY A N 1
ATOM 1565 C CA . GLY A 1 211 ? -9.446 -6.451 6.128 1.00 93.81 211 GLY A CA 1
ATOM 1566 C C . GLY A 1 211 ? -10.087 -5.075 6.175 1.00 93.81 211 GLY A C 1
ATOM 1567 O O . GLY A 1 211 ? -11.208 -4.881 5.692 1.00 93.81 211 GLY A O 1
ATOM 1568 N N . PHE A 1 212 ? -9.369 -4.131 6.774 1.00 91.19 212 PHE A N 1
ATOM 1569 C CA . PHE A 1 212 ? -9.840 -2.761 6.922 1.00 91.19 212 PHE A CA 1
ATOM 1570 C C . PHE A 1 212 ? -9.403 -1.882 5.754 1.00 91.19 212 PHE A C 1
ATOM 1572 O O . PHE A 1 212 ? -8.281 -1.987 5.253 1.00 91.19 212 PHE A O 1
ATOM 1579 N N . ARG A 1 213 ? -10.302 -0.981 5.361 1.00 86.94 213 ARG A N 1
ATOM 1580 C CA . ARG A 1 213 ? -9.972 0.263 4.662 1.00 86.94 213 ARG A CA 1
ATOM 1581 C C . ARG A 1 213 ? -10.137 1.411 5.650 1.00 86.94 213 ARG A C 1
ATOM 1583 O O . ARG A 1 213 ? -11.066 1.373 6.452 1.00 86.94 213 ARG A O 1
ATOM 1590 N N . GLY A 1 214 ? -9.289 2.429 5.557 1.00 85.25 214 GLY A N 1
ATOM 1591 C CA . GLY A 1 214 ? -9.264 3.526 6.525 1.00 85.25 214 GLY A CA 1
ATOM 1592 C C . GLY A 1 214 ? -8.512 3.172 7.806 1.00 85.25 214 GLY A C 1
ATOM 1593 O O . GLY A 1 214 ? -7.819 2.155 7.868 1.00 85.25 214 GLY A O 1
ATOM 1594 N N . TYR A 1 215 ? -8.618 4.042 8.807 1.00 87.88 215 TYR A N 1
ATOM 1595 C CA . TYR A 1 215 ? -7.794 3.976 10.010 1.00 87.88 215 TYR A CA 1
ATOM 1596 C C . TYR A 1 215 ? -8.476 3.227 11.155 1.00 87.88 215 TYR A C 1
ATOM 1598 O O . TYR A 1 215 ? -9.569 3.585 11.592 1.00 87.88 215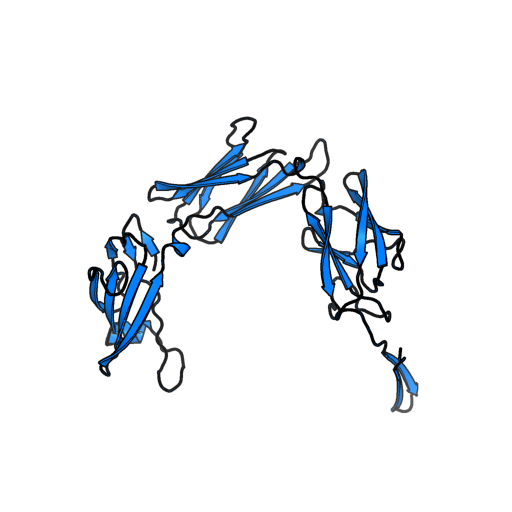 TYR A O 1
ATOM 1606 N N . VAL A 1 216 ? -7.775 2.222 11.676 1.00 89.44 216 VAL A N 1
ATOM 1607 C CA . VAL A 1 216 ? -8.065 1.569 12.954 1.00 89.44 216 VAL A CA 1
ATOM 1608 C C . VAL A 1 216 ? -6.794 1.683 13.797 1.00 89.44 216 VAL A C 1
ATOM 1610 O O . VAL A 1 216 ? -5.748 1.239 13.317 1.00 89.44 216 VAL A O 1
ATOM 1613 N N . PRO A 1 217 ? -6.850 2.276 15.005 1.00 88.88 217 PRO A N 1
ATOM 1614 C CA . PRO A 1 217 ? -5.676 2.394 15.867 1.00 88.88 217 PRO A CA 1
ATOM 1615 C C . PRO A 1 217 ? -5.132 1.007 16.200 1.00 88.88 217 PRO A C 1
ATOM 1617 O O . PRO A 1 217 ? -5.910 0.059 16.262 1.00 88.88 217 PRO A O 1
ATOM 1620 N N . ASP A 1 218 ? -3.819 0.896 16.397 1.00 88.00 218 ASP A N 1
ATOM 1621 C CA . ASP A 1 218 ? -3.106 -0.326 16.807 1.00 88.00 218 ASP A CA 1
ATOM 1622 C C . ASP A 1 218 ? -3.625 -1.634 16.183 1.00 88.00 218 ASP A C 1
ATOM 1624 O O . ASP A 1 218 ? -3.795 -2.650 16.861 1.00 88.00 218 ASP A O 1
ATOM 1628 N N . LEU A 1 219 ? -3.938 -1.598 14.880 1.00 88.56 219 LEU A N 1
ATOM 1629 C CA . LEU A 1 219 ? -4.664 -2.685 14.229 1.00 88.56 219 LEU A CA 1
ATOM 1630 C C . LEU A 1 219 ? -3.967 -4.032 14.428 1.00 88.56 219 LEU A C 1
ATOM 1632 O O . LEU A 1 219 ? -4.646 -5.018 14.679 1.00 88.56 219 LEU A O 1
ATOM 1636 N N . ASP A 1 220 ? -2.636 -4.072 14.403 1.00 87.25 220 ASP A N 1
ATOM 1637 C CA . ASP A 1 220 ? -1.859 -5.301 14.578 1.00 87.25 220 ASP A CA 1
ATOM 1638 C C . ASP A 1 220 ? -2.141 -6.049 15.892 1.00 87.25 220 ASP A C 1
ATOM 1640 O O . ASP A 1 220 ? -2.030 -7.279 15.912 1.00 87.25 220 ASP A O 1
ATOM 1644 N N . ASN A 1 221 ? -2.578 -5.341 16.937 1.00 89.44 221 ASN A N 1
ATOM 1645 C CA . ASN A 1 221 ? -2.961 -5.904 18.235 1.00 89.44 221 ASN A CA 1
ATOM 1646 C C . ASN A 1 221 ? -4.486 -5.958 18.449 1.00 89.44 221 ASN A C 1
ATOM 1648 O O . ASN A 1 221 ? -4.951 -6.386 19.508 1.00 89.44 221 ASN A O 1
ATOM 1652 N N . ALA A 1 222 ? -5.283 -5.549 17.459 1.00 92.50 222 ALA A N 1
ATOM 1653 C CA . ALA A 1 222 ? -6.735 -5.564 17.554 1.00 92.50 222 ALA A CA 1
ATOM 1654 C C . ALA A 1 222 ? -7.293 -6.994 17.634 1.00 92.50 222 ALA A C 1
ATOM 1656 O O . ALA A 1 222 ? -6.813 -7.926 16.980 1.00 92.50 222 ALA A O 1
ATOM 1657 N N . THR A 1 223 ? -8.379 -7.150 18.390 1.00 95.25 223 THR A N 1
ATOM 1658 C CA . THR A 1 223 ? -9.143 -8.397 18.473 1.00 95.25 223 THR A CA 1
ATOM 1659 C C . THR A 1 223 ? -10.444 -8.268 17.692 1.00 95.25 223 THR A C 1
ATOM 1661 O O . THR A 1 223 ? -11.244 -7.368 17.932 1.00 95.25 223 THR A O 1
ATOM 1664 N N . LEU A 1 224 ? -10.686 -9.204 16.773 1.00 97.56 224 LEU A N 1
ATOM 1665 C CA . LEU A 1 224 ? -11.929 -9.288 16.009 1.00 97.56 224 LEU A CA 1
ATOM 1666 C C . LEU A 1 224 ? -12.730 -10.504 16.463 1.00 97.56 224 LEU A C 1
ATOM 1668 O O . LEU A 1 224 ? -12.198 -11.610 16.486 1.00 97.56 224 LEU A O 1
ATOM 1672 N N . THR A 1 225 ? -14.009 -10.318 16.779 1.00 98.19 225 THR A N 1
ATOM 1673 C CA . THR A 1 225 ? -14.910 -11.386 17.235 1.00 98.19 225 THR A CA 1
ATOM 1674 C C . THR A 1 225 ? -16.246 -11.283 16.515 1.00 98.19 225 THR A C 1
ATOM 1676 O O . THR A 1 225 ? -16.836 -10.207 16.452 1.00 98.19 225 THR A O 1
ATOM 1679 N N . ILE A 1 226 ? -16.760 -12.394 15.991 1.00 98.44 226 ILE A N 1
ATOM 1680 C CA . ILE A 1 226 ? -18.139 -12.430 15.487 1.00 98.44 226 ILE A CA 1
ATOM 1681 C C . ILE A 1 226 ? -19.078 -12.413 16.694 1.00 98.44 226 ILE A C 1
ATOM 1683 O O . ILE A 1 226 ? -19.025 -13.313 17.524 1.00 98.44 226 ILE A O 1
ATOM 1687 N N . VAL A 1 227 ? -19.943 -11.407 16.799 1.00 98.44 227 VAL A N 1
ATOM 1688 C CA . VAL A 1 227 ? -20.896 -11.267 17.920 1.00 98.44 227 VAL A CA 1
ATOM 1689 C C . VAL A 1 227 ? -22.335 -11.573 17.519 1.00 98.44 227 VAL A C 1
ATOM 1691 O O . VAL A 1 227 ? -23.177 -11.809 18.377 1.00 98.44 227 VAL A O 1
ATOM 1694 N N . SER A 1 228 ? -22.619 -11.613 16.218 1.00 98.44 228 SER A N 1
ATOM 1695 C CA . SER A 1 228 ? -23.904 -12.056 15.678 1.00 98.44 228 SER A CA 1
ATOM 1696 C C . SER A 1 228 ? -23.720 -12.614 14.270 1.00 98.44 228 SER A C 1
ATOM 1698 O O . SER A 1 228 ? -22.894 -12.107 13.508 1.00 98.44 228 SER A O 1
ATOM 1700 N N . GLY A 1 229 ? -24.481 -13.651 13.924 1.00 97.62 229 GLY A N 1
ATOM 1701 C CA . GLY A 1 229 ? -24.518 -14.245 12.590 1.00 97.62 229 GLY A CA 1
ATOM 1702 C C . GLY A 1 229 ? -24.850 -15.744 12.605 1.00 97.62 229 GLY A C 1
ATOM 1703 O O . GLY A 1 229 ? -24.978 -16.338 13.675 1.00 97.62 229 GLY A O 1
ATOM 1704 N N . PRO A 1 230 ? -24.984 -16.374 11.424 1.00 97.06 230 PRO A N 1
ATOM 1705 C CA . PRO A 1 230 ? -25.339 -17.792 11.291 1.00 97.06 230 PRO A CA 1
ATOM 1706 C C . PRO A 1 230 ? -24.339 -18.807 11.873 1.00 97.06 230 PRO A C 1
ATOM 1708 O O . PRO A 1 230 ? -24.702 -19.960 12.088 1.00 97.06 230 PRO A O 1
ATOM 1711 N N . SER A 1 231 ? -23.075 -18.430 12.079 1.00 96.88 231 SER A N 1
ATOM 1712 C CA . SER A 1 231 ? -22.022 -19.325 12.585 1.00 96.88 231 SER A CA 1
ATOM 1713 C C . SER A 1 231 ? -20.951 -18.555 13.364 1.00 96.88 231 SER A C 1
ATOM 1715 O O . SER A 1 231 ? -20.928 -17.328 13.340 1.00 96.88 231 SER A O 1
ATOM 1717 N N . ASN A 1 232 ? -20.049 -19.265 14.051 1.00 96.25 232 ASN A N 1
ATOM 1718 C CA . ASN A 1 232 ? -18.855 -18.691 14.697 1.00 96.25 232 ASN A CA 1
ATOM 1719 C C . ASN A 1 232 ? -19.125 -17.551 15.710 1.00 96.25 232 ASN A C 1
ATOM 1721 O O . ASN A 1 232 ? -18.214 -16.785 16.018 1.00 96.25 232 ASN A O 1
ATOM 1725 N N . VAL A 1 233 ? -20.340 -17.431 16.255 1.00 98.00 233 VAL A N 1
ATOM 1726 C CA . VAL A 1 233 ? -20.659 -16.431 17.287 1.00 98.00 233 VAL A CA 1
ATOM 1727 C C . VAL A 1 233 ? -19.795 -16.670 18.529 1.00 98.00 233 VAL A C 1
ATOM 1729 O O . VAL A 1 233 ? -19.689 -17.792 19.015 1.00 98.00 233 VAL A O 1
ATOM 1732 N N . GLY A 1 234 ? -19.141 -15.615 19.013 1.00 97.25 234 GLY A N 1
ATOM 1733 C CA . GLY A 1 234 ? -18.159 -15.644 20.098 1.00 97.25 234 GLY A CA 1
ATOM 1734 C C . GLY A 1 234 ? -16.743 -16.052 19.674 1.00 97.25 234 GLY A C 1
ATOM 1735 O O . GLY A 1 234 ? -15.832 -16.020 20.499 1.00 97.25 234 GLY A O 1
ATOM 1736 N N . VAL A 1 235 ? -16.515 -16.418 18.407 1.00 96.94 235 VAL A N 1
ATOM 1737 C CA . VAL A 1 235 ? -15.206 -16.896 17.939 1.00 96.94 235 VAL A CA 1
ATOM 1738 C C . VAL A 1 235 ? -14.329 -15.726 17.495 1.00 96.94 235 VAL A C 1
ATOM 1740 O O . VAL A 1 235 ? -14.701 -14.941 16.613 1.00 96.94 235 VAL A O 1
ATOM 1743 N N . LYS A 1 236 ? -13.128 -15.645 18.075 1.00 97.00 236 LYS A N 1
ATOM 1744 C CA . LYS A 1 236 ? -12.091 -14.685 17.681 1.00 97.00 236 LYS A CA 1
ATOM 1745 C C . LYS A 1 236 ? -11.491 -15.044 16.322 1.00 97.00 236 LYS A C 1
ATOM 1747 O O . LYS A 1 236 ? -11.305 -16.219 16.008 1.00 97.00 236 LYS A O 1
ATOM 1752 N N . ALA A 1 237 ? -11.177 -14.029 15.529 1.00 95.75 237 ALA A N 1
ATOM 1753 C CA . ALA A 1 237 ? -10.466 -14.197 14.274 1.00 95.75 237 ALA A CA 1
ATOM 1754 C C . ALA A 1 237 ? -9.016 -14.615 14.521 1.00 95.75 237 ALA A C 1
ATOM 1756 O O . ALA A 1 237 ? -8.390 -14.192 15.495 1.00 95.75 237 ALA A O 1
ATOM 1757 N N . VAL A 1 238 ? -8.451 -15.363 13.581 1.00 93.38 238 VAL A N 1
ATOM 1758 C CA . VAL A 1 238 ? -7.009 -15.589 13.519 1.00 93.38 238 VAL A CA 1
ATOM 1759 C C . VAL A 1 238 ? -6.373 -14.461 12.712 1.00 93.38 238 VAL A C 1
ATOM 1761 O O . VAL A 1 238 ? -6.821 -14.164 11.602 1.00 93.38 238 VAL A O 1
ATOM 1764 N N . ARG A 1 239 ? -5.321 -13.833 13.246 1.00 91.06 239 ARG A N 1
ATOM 1765 C CA . ARG A 1 239 ? -4.516 -12.859 12.498 1.00 91.06 239 ARG A CA 1
ATOM 1766 C C . ARG A 1 239 ? -3.602 -13.598 11.521 1.00 91.06 239 ARG A C 1
ATOM 1768 O O . ARG A 1 239 ? -2.883 -14.509 11.916 1.00 91.06 239 ARG A O 1
ATOM 1775 N N . LEU A 1 240 ? -3.647 -13.212 10.248 1.00 86.50 240 LEU A N 1
ATOM 1776 C CA . LEU A 1 240 ? -2.940 -13.909 9.169 1.00 86.50 240 LEU A CA 1
ATOM 1777 C C . LEU A 1 240 ? -1.634 -13.204 8.810 1.00 86.50 240 LEU A C 1
ATOM 1779 O O . LEU A 1 240 ? -0.562 -13.790 8.882 1.00 86.50 240 LEU A O 1
ATOM 1783 N N . GLN A 1 241 ? -1.746 -11.942 8.400 1.00 76.62 241 GLN A N 1
ATOM 1784 C CA . GLN A 1 241 ? -0.638 -11.068 8.027 1.00 76.62 241 GLN A CA 1
ATOM 1785 C C . GLN A 1 241 ? -1.153 -9.629 7.939 1.00 76.62 241 GLN A C 1
ATOM 1787 O O . GLN A 1 241 ? -2.240 -9.406 7.395 1.00 76.62 241 GLN A O 1
ATOM 1792 N N . ALA A 1 242 ? -0.369 -8.666 8.431 1.00 72.69 242 ALA A N 1
ATOM 1793 C CA . ALA A 1 242 ? -0.707 -7.241 8.400 1.00 72.69 242 ALA A CA 1
ATOM 1794 C C . ALA A 1 242 ? -2.165 -6.977 8.854 1.00 72.69 242 ALA A C 1
ATOM 1796 O O . ALA A 1 242 ? -2.583 -7.447 9.910 1.00 72.69 242 ALA A O 1
ATOM 1797 N N . ASN A 1 243 ? -2.954 -6.297 8.014 1.00 80.38 243 ASN A N 1
ATOM 1798 C CA . ASN A 1 243 ? -4.343 -5.898 8.250 1.00 80.38 243 ASN A CA 1
ATOM 1799 C C . ASN A 1 243 ? -5.398 -6.989 7.960 1.00 80.38 243 ASN A C 1
ATOM 1801 O O . ASN A 1 243 ? -6.563 -6.648 7.728 1.00 80.38 243 ASN A O 1
ATOM 1805 N N . ARG A 1 244 ? -5.016 -8.277 7.903 1.00 89.62 244 ARG A N 1
ATOM 1806 C CA . ARG A 1 244 ? -5.919 -9.382 7.533 1.00 89.62 244 ARG A CA 1
ATOM 1807 C C . ARG A 1 244 ? -6.189 -10.351 8.677 1.00 89.62 244 ARG A C 1
ATOM 1809 O O . ARG A 1 244 ? -5.271 -10.915 9.274 1.00 89.62 244 ARG A O 1
ATOM 1816 N N . TYR A 1 245 ? -7.473 -10.627 8.867 1.00 94.19 245 TYR A N 1
ATOM 1817 C CA . TYR A 1 245 ? -8.011 -11.516 9.893 1.00 94.19 245 TYR A CA 1
ATOM 1818 C C . TYR A 1 245 ? -8.931 -12.535 9.247 1.00 94.19 245 TYR A C 1
ATOM 1820 O O . TYR A 1 245 ? -9.606 -12.212 8.270 1.00 94.19 245 TYR A O 1
ATOM 1828 N N . GLY A 1 246 ? -8.976 -13.753 9.772 1.00 94.38 246 GLY A N 1
ATOM 1829 C CA . GLY A 1 246 ? -9.770 -14.804 9.158 1.00 94.38 246 GLY A CA 1
ATOM 1830 C C . GLY A 1 246 ? -10.469 -15.736 10.126 1.00 94.38 246 GLY A C 1
ATOM 1831 O O . GLY A 1 246 ? -10.053 -15.928 11.267 1.00 94.38 246 GLY A O 1
ATOM 1832 N N . TRP A 1 247 ? -11.520 -16.353 9.602 1.00 95.12 247 TRP A N 1
ATOM 1833 C CA . TRP A 1 247 ? -12.239 -17.456 10.224 1.00 95.12 247 TRP A CA 1
ATOM 1834 C C . TRP A 1 247 ? -12.371 -18.597 9.221 1.00 95.12 247 TRP A C 1
ATOM 1836 O O . TRP A 1 247 ? -12.320 -18.399 8.004 1.00 95.12 247 TRP A O 1
ATOM 1846 N N . THR A 1 248 ? -12.585 -19.794 9.753 1.00 94.12 248 THR A N 1
ATOM 1847 C CA . THR A 1 248 ? -12.950 -20.982 8.983 1.00 94.12 248 THR A CA 1
ATOM 1848 C C . THR A 1 248 ? -14.372 -21.416 9.327 1.00 94.12 248 THR A C 1
ATOM 1850 O O . THR A 1 248 ? -14.900 -21.036 10.376 1.00 94.12 248 THR A O 1
ATOM 1853 N N . ASN A 1 249 ? -14.968 -22.235 8.458 1.00 93.00 249 ASN A N 1
ATOM 1854 C CA . ASN A 1 249 ? -16.320 -22.779 8.604 1.00 93.00 249 ASN A CA 1
ATOM 1855 C C . ASN A 1 249 ? -17.416 -21.703 8.734 1.00 93.00 249 ASN A C 1
ATOM 1857 O O . ASN A 1 249 ? -18.426 -21.911 9.401 1.00 93.00 249 ASN A O 1
ATOM 1861 N N . VAL A 1 250 ? -17.235 -20.551 8.081 1.00 96.00 250 VAL A N 1
ATOM 1862 C CA . VAL A 1 250 ? -18.222 -19.468 8.111 1.00 96.00 250 VAL A CA 1
ATOM 1863 C C . VAL A 1 250 ? -19.342 -19.756 7.118 1.00 96.00 250 VAL A C 1
ATOM 1865 O O . VAL A 1 250 ? -19.081 -19.939 5.929 1.00 96.00 250 VAL A O 1
ATOM 1868 N N . LEU A 1 251 ? -20.583 -19.816 7.597 1.00 95.88 251 LEU A N 1
ATOM 1869 C CA . LEU A 1 251 ? -21.766 -20.022 6.761 1.00 95.88 251 LEU A CA 1
ATOM 1870 C C . LEU A 1 251 ? -22.144 -18.748 5.982 1.00 95.88 251 LEU A C 1
ATOM 1872 O O . LEU A 1 251 ? -21.676 -17.645 6.258 1.00 95.88 251 LEU A O 1
ATOM 1876 N N . SER A 1 252 ? -23.007 -18.878 4.976 1.00 96.44 252 SER A N 1
ATOM 1877 C CA . SER A 1 252 ? -23.562 -17.713 4.281 1.00 96.44 252 SER A CA 1
ATOM 1878 C C . SER A 1 252 ? -24.578 -16.966 5.151 1.00 96.44 252 SER A C 1
ATOM 1880 O O . SER A 1 252 ? -25.474 -17.585 5.722 1.00 96.44 252 SER A O 1
ATOM 1882 N N . GLY A 1 253 ? -24.499 -15.637 5.178 1.00 97.38 253 GLY A N 1
ATOM 1883 C CA . GLY A 1 253 ? -25.476 -14.752 5.805 1.00 97.38 253 GLY A CA 1
ATOM 1884 C C . GLY A 1 253 ? -24.881 -13.412 6.229 1.00 97.38 253 GLY A C 1
ATOM 1885 O O . GLY A 1 253 ? -23.779 -13.041 5.821 1.00 97.38 253 GLY A O 1
ATOM 1886 N N . ASN A 1 254 ? -25.635 -12.671 7.037 1.00 98.31 254 ASN A N 1
ATOM 1887 C CA . ASN A 1 254 ? -25.210 -11.384 7.582 1.00 98.31 254 ASN A CA 1
ATOM 1888 C C . ASN A 1 254 ? -24.586 -11.578 8.964 1.00 98.31 254 ASN A C 1
ATOM 1890 O O . ASN A 1 254 ? -25.128 -12.311 9.790 1.00 98.31 254 ASN A O 1
ATOM 1894 N N . TYR A 1 255 ? -23.473 -10.896 9.204 1.00 98.50 255 TYR A N 1
ATOM 1895 C CA . TYR A 1 255 ? -22.702 -10.983 10.436 1.00 98.50 255 TYR A CA 1
ATOM 1896 C C . TYR A 1 255 ? -22.448 -9.597 11.014 1.00 98.50 255 TYR A C 1
ATOM 1898 O O . TYR A 1 255 ? -22.262 -8.631 10.272 1.00 98.50 255 TYR A O 1
ATOM 1906 N N . VAL A 1 256 ? -22.352 -9.544 12.341 1.00 98.38 256 VAL A N 1
ATOM 1907 C CA . VAL A 1 256 ? -21.811 -8.408 13.085 1.00 98.38 256 VAL A CA 1
ATOM 1908 C C . VAL A 1 256 ? -20.476 -8.831 13.683 1.00 98.38 256 VAL A C 1
ATOM 1910 O O . VAL A 1 256 ? -20.408 -9.796 14.450 1.00 98.38 256 VAL A O 1
ATOM 1913 N N . ILE A 1 257 ? -19.416 -8.110 13.331 1.00 98.31 257 ILE A N 1
ATOM 1914 C CA . ILE A 1 257 ? -18.067 -8.304 13.860 1.00 98.31 257 ILE A CA 1
ATOM 1915 C C . ILE A 1 257 ? -17.763 -7.164 14.824 1.00 98.31 257 ILE A C 1
ATOM 1917 O O . ILE A 1 257 ? -17.738 -6.003 14.422 1.00 98.31 257 ILE A O 1
ATOM 1921 N N . SER A 1 258 ? -17.498 -7.519 16.076 1.00 97.88 258 SER A N 1
ATOM 1922 C CA . SER A 1 258 ? -16.948 -6.626 17.087 1.00 97.88 258 SER A CA 1
ATOM 1923 C C . SER A 1 258 ? -15.440 -6.550 16.920 1.00 97.88 258 SER A C 1
ATOM 1925 O O . SER A 1 258 ? -14.753 -7.573 16.915 1.00 97.88 258 SER A O 1
ATOM 1927 N N . VAL A 1 259 ? -14.933 -5.333 16.792 1.00 96.81 259 VAL A N 1
ATOM 1928 C CA . VAL A 1 259 ? -13.515 -5.018 16.665 1.00 96.81 259 VAL A CA 1
ATOM 1929 C C . VAL A 1 259 ? -13.130 -4.232 17.902 1.00 96.81 259 VAL A C 1
ATOM 1931 O O . VAL A 1 259 ? -13.614 -3.119 18.097 1.00 96.81 259 VAL A O 1
ATOM 1934 N N . GLU A 1 260 ? -12.284 -4.820 18.732 1.00 95.81 260 GLU A N 1
ATOM 1935 C CA . GLU A 1 260 ? -11.704 -4.166 19.895 1.00 95.81 260 GLU A CA 1
ATOM 1936 C C . GLU A 1 260 ? -10.272 -3.759 19.563 1.00 95.81 260 GLU A C 1
ATOM 1938 O O . GLU A 1 260 ? -9.427 -4.613 19.283 1.00 95.81 260 GLU A O 1
ATOM 1943 N N . SER A 1 261 ? -10.005 -2.456 19.585 1.00 94.06 261 SER A N 1
ATOM 1944 C CA . SER A 1 261 ? -8.648 -1.925 19.504 1.00 94.06 261 SER A CA 1
ATOM 1945 C C . SER A 1 261 ? -8.484 -0.740 20.440 1.00 94.06 261 SER A C 1
ATOM 1947 O O . SER A 1 261 ? -9.373 0.106 20.537 1.00 94.06 261 SER A O 1
ATOM 1949 N N . CYS A 1 262 ? -7.357 -0.683 21.150 1.00 92.38 262 CYS A N 1
ATOM 1950 C CA . CYS A 1 262 ? -7.079 0.354 22.145 1.00 92.38 262 CYS A CA 1
ATOM 1951 C C . CYS A 1 262 ? -8.202 0.541 23.183 1.00 92.38 262 CYS A C 1
ATOM 1953 O O . CYS A 1 262 ? -8.507 1.662 23.583 1.00 92.38 262 CYS A O 1
ATOM 1955 N N . GLY A 1 263 ? -8.857 -0.556 23.583 1.00 92.12 263 GLY A N 1
ATOM 1956 C CA . GLY A 1 263 ? -9.992 -0.549 24.515 1.00 92.12 263 GLY A CA 1
ATOM 1957 C C . GLY A 1 263 ? -11.300 0.010 23.939 1.00 92.12 263 GLY A C 1
ATOM 1958 O O . GLY A 1 263 ? -12.301 0.079 24.649 1.00 92.12 263 GLY A O 1
ATOM 1959 N N . VAL A 1 264 ? -11.323 0.400 22.661 1.00 92.81 264 VAL A N 1
ATOM 1960 C CA . VAL A 1 264 ? -12.522 0.871 21.964 1.00 92.81 264 VAL A CA 1
ATOM 1961 C C . VAL A 1 264 ? -13.119 -0.274 21.161 1.00 92.81 264 VAL A C 1
ATOM 1963 O O . VAL A 1 264 ? -12.444 -0.895 20.339 1.00 92.81 264 VAL A O 1
ATOM 1966 N N . ILE A 1 265 ? -14.411 -0.518 21.370 1.00 95.81 265 ILE A N 1
ATOM 1967 C CA . ILE A 1 265 ? -15.174 -1.539 20.655 1.00 95.81 265 ILE A CA 1
ATOM 1968 C C . ILE A 1 265 ? -16.016 -0.876 19.568 1.00 95.81 265 ILE A C 1
ATOM 1970 O O . ILE A 1 265 ? -16.827 0.005 19.846 1.00 95.81 265 ILE A O 1
ATOM 1974 N N . THR A 1 266 ? -15.848 -1.324 18.325 1.00 95.69 266 THR A N 1
ATOM 1975 C CA . THR A 1 266 ? -16.662 -0.898 17.179 1.00 95.69 266 THR A CA 1
ATOM 1976 C C . THR A 1 266 ? -17.236 -2.110 16.458 1.00 95.69 266 THR A C 1
ATOM 1978 O O . THR A 1 266 ? -16.527 -3.081 16.202 1.00 95.69 266 THR A O 1
ATOM 1981 N N . ASN A 1 267 ? -18.516 -2.044 16.095 1.00 97.25 267 ASN A N 1
ATOM 1982 C CA . ASN A 1 267 ? -19.204 -3.119 15.387 1.00 97.25 267 ASN A CA 1
ATOM 1983 C C . ASN A 1 267 ? -19.303 -2.824 13.889 1.00 97.25 267 ASN A C 1
ATOM 1985 O O . ASN A 1 267 ? -19.721 -1.738 13.491 1.00 97.25 267 ASN A O 1
ATOM 1989 N N . TYR A 1 268 ? -18.986 -3.821 13.067 1.00 97.62 268 TYR A N 1
ATOM 1990 C CA . TYR A 1 268 ? -19.082 -3.751 11.611 1.00 97.62 268 TYR A CA 1
ATOM 1991 C C . TYR A 1 268 ? -20.000 -4.839 11.082 1.00 97.62 268 TYR A C 1
ATOM 1993 O O . TYR A 1 268 ? -19.951 -5.985 11.527 1.00 97.62 268 TYR A O 1
ATOM 2001 N N . ASN A 1 269 ? -20.805 -4.483 10.087 1.00 97.75 269 ASN A N 1
ATOM 2002 C CA . ASN A 1 269 ? -21.663 -5.428 9.389 1.00 97.75 269 ASN A CA 1
ATOM 2003 C C . ASN A 1 269 ? -20.940 -5.964 8.154 1.00 97.75 269 ASN A C 1
ATOM 2005 O O . ASN A 1 269 ? -20.430 -5.180 7.353 1.00 97.75 269 ASN A O 1
ATOM 2009 N N . ILE A 1 270 ? -20.939 -7.284 7.973 1.00 97.38 270 ILE A N 1
ATOM 2010 C CA . ILE A 1 270 ? -20.476 -7.922 6.736 1.00 97.38 270 ILE A CA 1
ATOM 2011 C C . ILE A 1 270 ? -21.515 -8.927 6.234 1.00 97.38 270 ILE A C 1
ATOM 2013 O O . ILE A 1 270 ? -22.257 -9.521 7.017 1.00 97.38 270 ILE A O 1
ATOM 2017 N N . THR A 1 271 ? -21.532 -9.163 4.925 1.00 97.69 271 THR A N 1
ATOM 2018 C CA . THR A 1 271 ? -22.368 -10.199 4.310 1.00 97.69 271 THR A CA 1
ATOM 2019 C C . THR A 1 271 ? -21.482 -11.249 3.661 1.00 97.69 271 THR A C 1
ATOM 2021 O O . THR A 1 271 ? -20.767 -10.965 2.700 1.00 97.69 271 THR A O 1
ATOM 2024 N N . VAL A 1 272 ? -21.570 -12.479 4.155 1.00 96.94 272 VAL A N 1
ATOM 2025 C CA . VAL A 1 272 ? -20.923 -13.653 3.573 1.00 96.94 272 VAL A CA 1
ATOM 2026 C C . VAL A 1 272 ? -21.910 -14.300 2.609 1.00 96.94 272 VAL A C 1
ATOM 2028 O O . VAL A 1 272 ? -23.001 -14.705 3.002 1.00 96.94 272 VAL A O 1
ATOM 2031 N N . ARG A 1 273 ? -21.555 -14.392 1.328 1.00 94.94 273 ARG A N 1
ATOM 2032 C CA . ARG A 1 273 ? -22.418 -15.000 0.304 1.00 94.94 273 ARG A CA 1
ATOM 2033 C C . ARG A 1 273 ? -21.983 -16.430 0.018 1.00 94.94 273 ARG A C 1
ATOM 2035 O O . ARG A 1 273 ? -20.781 -16.707 0.016 1.00 94.94 273 ARG A O 1
ATOM 2042 N N . ASP A 1 274 ? -22.943 -17.305 -0.280 1.00 91.00 274 ASP A N 1
ATOM 2043 C CA . ASP A 1 274 ? -22.618 -18.597 -0.890 1.00 91.00 274 ASP A CA 1
ATOM 2044 C C . ASP A 1 274 ? -21.904 -18.361 -2.228 1.00 91.00 274 ASP A C 1
ATOM 2046 O O . ASP A 1 274 ? -22.270 -17.469 -2.999 1.00 91.00 274 ASP A O 1
ATOM 2050 N N . ASN A 1 275 ? -20.837 -19.114 -2.475 1.00 88.62 275 ASN A N 1
ATOM 2051 C CA . ASN A 1 275 ? -20.056 -19.020 -3.698 1.00 88.62 275 ASN A CA 1
ATOM 2052 C C . ASN A 1 275 ? -19.334 -20.347 -3.995 1.00 88.62 275 ASN A C 1
ATOM 2054 O O . ASN A 1 275 ? -19.539 -21.369 -3.339 1.00 88.62 275 ASN A O 1
ATOM 2058 N N . ARG A 1 276 ? -18.479 -20.352 -5.023 1.00 87.81 276 ARG A N 1
ATOM 2059 C CA . ARG A 1 276 ? -17.714 -21.543 -5.439 1.00 87.81 276 ARG A CA 1
ATOM 2060 C C . ARG A 1 276 ? -16.745 -22.073 -4.371 1.00 87.81 276 ARG A C 1
ATOM 2062 O O . ARG A 1 276 ? -16.303 -23.211 -4.476 1.00 87.81 276 ARG A O 1
ATOM 2069 N N . ASN A 1 277 ? -16.411 -21.252 -3.376 1.00 87.94 277 ASN A N 1
ATOM 2070 C CA . ASN A 1 277 ? -15.512 -21.590 -2.277 1.00 87.94 277 ASN A CA 1
ATOM 2071 C C . ASN A 1 277 ? -16.256 -22.094 -1.027 1.00 87.94 277 ASN A C 1
ATOM 2073 O O . ASN A 1 277 ? -15.654 -22.299 0.022 1.00 87.94 277 ASN A O 1
ATOM 2077 N N . THR A 1 278 ? -17.564 -22.305 -1.113 1.00 89.31 278 THR A N 1
ATOM 2078 C CA . THR A 1 278 ? -18.310 -22.986 -0.058 1.00 89.31 278 THR A CA 1
ATOM 2079 C C . THR A 1 278 ? -18.034 -24.486 -0.108 1.00 89.31 278 THR A C 1
ATOM 2081 O O . THR A 1 278 ? -18.087 -25.097 -1.180 1.00 89.31 278 THR A O 1
ATOM 2084 N N . LEU A 1 279 ? -17.777 -25.108 1.045 1.00 86.31 279 LEU A N 1
ATOM 2085 C CA . LEU A 1 279 ? -17.625 -26.554 1.152 1.00 86.31 279 LEU A CA 1
ATOM 2086 C C . LEU A 1 279 ? -18.966 -27.233 0.857 1.00 86.31 279 LEU A C 1
ATOM 2088 O O . LEU A 1 279 ? -19.871 -27.241 1.687 1.00 86.31 279 LEU A O 1
ATOM 2092 N N . ARG A 1 280 ? -19.093 -27.829 -0.329 1.00 80.38 280 ARG A N 1
ATOM 2093 C CA . ARG A 1 280 ? -20.307 -28.558 -0.739 1.00 80.38 280 ARG A CA 1
ATOM 2094 C C . ARG A 1 280 ? -20.303 -30.031 -0.331 1.00 80.38 280 ARG A C 1
ATOM 2096 O O . ARG A 1 280 ? -21.308 -30.705 -0.503 1.00 80.38 280 ARG A O 1
ATOM 2103 N N . GLN A 1 281 ? -19.180 -30.556 0.159 1.00 70.94 281 GLN A N 1
ATOM 2104 C CA . GLN A 1 281 ? -19.028 -31.978 0.468 1.00 70.94 281 GLN A CA 1
ATOM 2105 C C . GLN A 1 281 ? -18.237 -32.151 1.764 1.00 70.94 281 GLN A C 1
ATOM 2107 O O . GLN A 1 281 ? -17.130 -31.635 1.882 1.00 70.94 281 GLN A O 1
ATOM 2112 N N . SER A 1 282 ? -18.794 -32.898 2.716 1.00 59.91 282 SER A N 1
ATOM 2113 C CA . SER A 1 282 ? -18.071 -33.387 3.891 1.00 59.91 282 SER A CA 1
ATOM 2114 C C . SER A 1 282 ? -17.851 -34.889 3.723 1.00 59.91 282 SER A C 1
ATOM 2116 O O . SER A 1 282 ? -18.798 -35.639 3.470 1.00 59.91 282 SER A O 1
ATOM 2118 N N . LEU A 1 283 ? -16.589 -35.309 3.798 1.00 65.31 283 LEU A N 1
ATOM 2119 C CA . LEU A 1 283 ? -16.179 -36.709 3.828 1.00 65.31 283 LEU A CA 1
ATOM 2120 C C . LEU A 1 283 ? -15.678 -36.997 5.242 1.00 65.31 283 LEU A C 1
ATOM 2122 O O . LEU A 1 283 ? -14.662 -36.446 5.659 1.00 65.31 283 LEU A O 1
ATOM 2126 N N . SER A 1 284 ? -16.377 -37.862 5.973 1.00 61.66 284 SER A N 1
ATOM 2127 C CA . SER A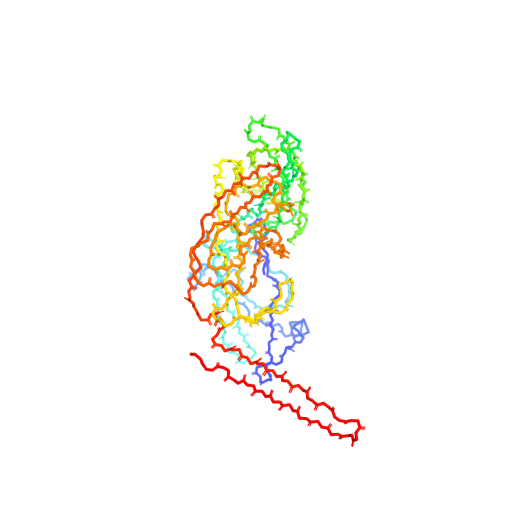 1 284 ? -15.875 -38.421 7.230 1.00 61.66 284 SER A CA 1
ATOM 2128 C C . SER A 1 284 ? -15.379 -39.836 6.961 1.00 61.66 284 SER A C 1
ATOM 2130 O O . SER A 1 284 ? -16.090 -40.626 6.337 1.00 61.66 284 SER A O 1
ATOM 2132 N N . SER A 1 285 ? -14.153 -40.139 7.392 1.00 62.84 285 SER A N 1
ATOM 2133 C CA . SER A 1 285 ? -13.572 -41.479 7.286 1.00 62.84 285 SER A CA 1
ATOM 2134 C C . SER A 1 285 ? -13.333 -42.039 8.678 1.00 62.84 285 SER A C 1
ATOM 2136 O O . SER A 1 285 ? -12.597 -41.447 9.465 1.00 62.84 285 SER A O 1
ATOM 2138 N N . GLN A 1 286 ? -13.938 -43.184 8.979 1.00 67.25 286 GLN A N 1
ATOM 2139 C CA . GLN A 1 286 ? -13.682 -43.916 10.212 1.00 67.25 286 GLN A CA 1
ATOM 2140 C C . GLN A 1 286 ? -12.780 -45.109 9.902 1.00 67.25 286 GLN A C 1
ATOM 2142 O O . GLN A 1 286 ? -13.131 -45.967 9.090 1.00 67.25 286 GLN A O 1
ATOM 2147 N N . GLY A 1 287 ? -11.609 -45.136 10.539 1.00 70.38 287 GLY A N 1
ATOM 2148 C CA . GLY A 1 287 ? -10.692 -46.268 10.498 1.00 70.38 287 GLY A CA 1
ATOM 2149 C C . GLY A 1 287 ? -10.914 -47.176 11.702 1.00 70.38 287 GLY A C 1
ATOM 2150 O O . GLY A 1 287 ? -10.804 -46.727 12.840 1.00 70.38 287 GLY A O 1
ATOM 2151 N N . THR A 1 288 ? -11.191 -48.453 11.464 1.00 72.00 288 THR A N 1
ATOM 2152 C CA . THR A 1 288 ? -11.144 -49.496 12.498 1.00 72.00 288 THR A CA 1
ATOM 2153 C C . THR A 1 288 ? -9.966 -50.409 12.210 1.00 72.00 288 THR A C 1
ATOM 2155 O O . THR A 1 288 ? -9.911 -51.003 11.133 1.00 72.00 288 THR A O 1
ATOM 2158 N N . SER A 1 289 ? -9.034 -50.518 13.157 1.00 73.19 289 SER A N 1
ATOM 2159 C CA . SER A 1 289 ? -7.888 -51.430 13.087 1.00 73.19 289 SER A CA 1
ATOM 2160 C C . SER A 1 289 ? -8.111 -52.623 14.013 1.00 73.19 289 SER A C 1
ATOM 2162 O O . SER A 1 289 ? -8.626 -52.457 15.119 1.00 73.19 289 SER A O 1
ATOM 2164 N N . VAL A 1 290 ? -7.707 -53.814 13.575 1.00 75.50 290 VAL A N 1
ATOM 2165 C CA . VAL A 1 290 ? -7.579 -55.001 14.425 1.00 75.50 290 VAL A CA 1
ATOM 2166 C C . VAL A 1 290 ? -6.106 -55.394 14.522 1.00 75.50 290 VAL A C 1
ATOM 2168 O O . VAL A 1 290 ? -5.388 -55.423 13.522 1.00 75.50 290 VAL A O 1
ATOM 2171 N N . CYS A 1 291 ? -5.648 -55.728 15.735 1.00 66.81 291 CYS A N 1
ATOM 2172 C CA . CYS A 1 291 ? -4.240 -56.018 16.047 1.00 66.81 291 CYS A CA 1
ATOM 2173 C C . CYS A 1 291 ? -3.628 -57.195 15.256 1.00 66.81 291 CYS A C 1
ATOM 2175 O O . CYS A 1 291 ? -2.423 -57.408 15.322 1.00 66.81 291 CYS A O 1
ATOM 2177 N N . SER A 1 292 ? -4.426 -57.947 14.495 1.00 67.06 292 SER A N 1
ATOM 2178 C CA . SER A 1 292 ? -4.002 -59.068 13.650 1.00 67.06 292 SER A CA 1
ATOM 2179 C C . SER A 1 292 ? -3.594 -58.666 12.221 1.00 67.06 292 SER A C 1
ATOM 2181 O O . SER A 1 292 ? -3.597 -59.510 11.330 1.00 67.06 292 SER A O 1
ATOM 2183 N N . GLY A 1 293 ? -3.255 -57.395 11.980 1.00 61.00 293 GLY A N 1
ATOM 2184 C CA . GLY A 1 293 ? -2.722 -56.935 10.689 1.00 61.00 293 GLY A CA 1
ATOM 2185 C C . GLY A 1 293 ? -3.776 -56.582 9.634 1.00 61.00 293 GLY A C 1
ATOM 2186 O O . GLY A 1 293 ? -3.472 -56.606 8.445 1.00 61.00 293 GLY A O 1
ATOM 2187 N N . GLY A 1 294 ? -5.003 -56.245 10.049 1.00 77.19 294 GLY A N 1
ATOM 2188 C CA . GLY A 1 294 ? -6.083 -55.815 9.154 1.00 77.19 294 GLY A CA 1
ATOM 2189 C C . GLY A 1 294 ? -6.825 -54.577 9.666 1.00 77.19 294 GLY A C 1
ATOM 2190 O O .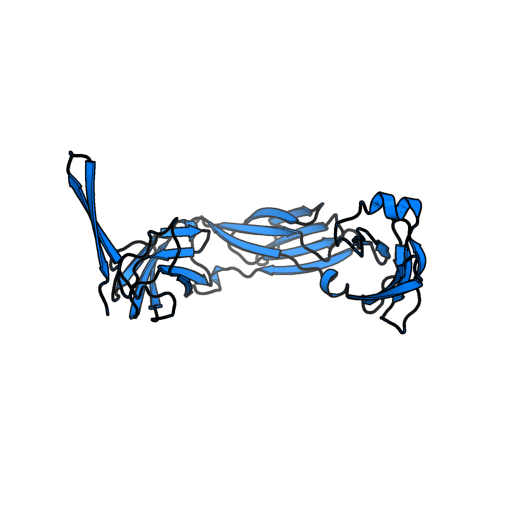 GLY A 1 294 ? -6.781 -54.255 10.852 1.00 77.19 294 GLY A O 1
ATOM 2191 N N . GLY A 1 295 ? -7.530 -53.880 8.777 1.00 73.69 295 GLY A N 1
ATOM 2192 C CA . GLY A 1 295 ? -8.367 -52.738 9.131 1.00 73.69 295 GLY A CA 1
ATOM 2193 C C . GLY A 1 295 ? -9.268 -52.305 7.979 1.00 73.69 295 GLY A C 1
ATOM 2194 O O . GLY A 1 295 ? -8.978 -52.591 6.821 1.00 73.69 295 GLY A O 1
ATOM 2195 N N . ASN A 1 296 ? -10.357 -51.615 8.307 1.00 76.50 296 ASN A N 1
ATOM 2196 C CA . ASN A 1 296 ? -11.295 -51.053 7.337 1.00 76.50 296 ASN A CA 1
ATOM 2197 C C . ASN A 1 296 ? -11.304 -49.532 7.455 1.00 76.50 296 ASN A C 1
ATOM 2199 O O . ASN A 1 296 ? -11.313 -48.995 8.565 1.00 76.50 296 ASN A O 1
ATOM 2203 N N . ILE A 1 297 ? -11.354 -48.852 6.311 1.00 71.69 297 ILE A N 1
ATOM 2204 C CA . ILE A 1 297 ? -11.690 -47.432 6.227 1.00 71.69 297 ILE A CA 1
ATOM 2205 C C . ILE A 1 297 ? -13.078 -47.348 5.611 1.00 71.69 297 ILE A C 1
ATOM 2207 O O . ILE A 1 297 ? -13.279 -47.761 4.470 1.00 71.69 297 ILE A O 1
ATOM 2211 N N . THR A 1 298 ? -14.030 -46.810 6.367 1.00 70.44 298 THR A N 1
ATOM 2212 C CA . THR A 1 298 ? -15.359 -46.490 5.839 1.00 70.44 298 THR A CA 1
ATOM 2213 C C . THR A 1 298 ? -15.435 -44.990 5.630 1.00 70.44 298 THR A C 1
ATOM 2215 O O . THR A 1 298 ? -15.359 -44.231 6.597 1.00 70.44 298 THR A O 1
ATOM 2218 N N . SER A 1 299 ? -15.562 -44.566 4.374 1.00 59.97 299 SER A N 1
ATOM 2219 C CA . SER A 1 299 ? -15.755 -43.163 4.010 1.00 59.97 299 SER A CA 1
ATOM 2220 C C . SER A 1 299 ? -17.223 -42.922 3.684 1.00 59.97 299 SER A C 1
ATOM 2222 O O . SER A 1 299 ? -17.745 -43.457 2.705 1.00 59.97 299 SER A O 1
ATOM 2224 N N . THR A 1 300 ? -17.889 -42.094 4.482 1.00 58.19 300 THR A N 1
ATOM 2225 C CA . THR A 1 300 ? -19.280 -41.711 4.230 1.00 58.19 300 THR A CA 1
ATOM 2226 C C . THR A 1 300 ? -19.301 -40.367 3.518 1.00 58.19 300 THR A C 1
ATOM 2228 O O . THR A 1 300 ? -18.852 -39.355 4.061 1.00 58.19 300 THR A O 1
ATOM 2231 N N . ARG A 1 301 ? -19.837 -40.350 2.292 1.00 45.66 301 ARG A N 1
ATOM 2232 C CA . ARG A 1 301 ? -20.192 -39.117 1.584 1.00 45.66 301 ARG A CA 1
ATOM 2233 C C . ARG A 1 301 ? -21.591 -38.702 2.023 1.00 45.66 301 ARG A C 1
ATOM 2235 O O . ARG A 1 301 ? -22.566 -39.336 1.630 1.00 45.66 301 ARG A O 1
ATOM 2242 N N . CYS A 1 302 ? -21.699 -37.632 2.800 1.00 40.56 302 CYS A N 1
ATOM 2243 C CA . CYS A 1 302 ? -22.995 -37.005 3.046 1.00 40.56 302 CYS A CA 1
ATOM 2244 C C . CYS A 1 302 ? -23.360 -36.172 1.810 1.00 40.56 302 CYS A C 1
ATOM 2246 O O . CYS A 1 302 ? -22.691 -35.182 1.510 1.00 40.56 302 CYS A O 1
ATOM 2248 N N . ALA A 1 303 ? -24.366 -36.611 1.054 1.00 30.44 303 ALA A N 1
ATOM 2249 C CA . ALA A 1 303 ? -24.929 -35.837 -0.046 1.00 30.44 303 ALA A CA 1
ATOM 2250 C C . ALA A 1 303 ? -25.910 -34.793 0.508 1.00 30.44 303 ALA A C 1
ATOM 2252 O O . ALA A 1 303 ? -26.821 -35.157 1.250 1.00 30.44 303 ALA A O 1
ATOM 2253 N N . PHE A 1 304 ? -25.722 -33.529 0.127 1.00 44.25 304 PHE A N 1
ATOM 2254 C CA . PHE A 1 304 ? -26.739 -32.478 0.156 1.00 44.25 304 PHE A CA 1
ATOM 2255 C C . PHE A 1 304 ? -26.681 -31.734 -1.176 1.00 44.25 304 PHE A C 1
ATOM 2257 O O . PHE A 1 304 ? -25.553 -31.366 -1.586 1.00 44.25 304 PHE A O 1
#

Secondary structure (DSSP, 8-state):
-EEETTEEE------B-TTT-PBP-HHHHHHHT-EEEEEEETTTTSPEEEEEEE-SPPPEEEPPTTSEEEEEEE-TTS-EEEEEEE-HHHHS---EEEEEEES-TTS-EEEEEEE--TT-PSSEEEEEEETTT--EEEEEEE-STT-EEEEEE-SS-EEEEEEETT--EEEEEE--GGGS--EEEEEEEES---SSSPPP-STT-EEEEEEEES--TTGGG-EEEEEESSS-TTPBPEEEETTEEEEEEEPSEEEEEEEEETTEEEEEEEEEPP-TTS---EEEEEEEEETTTEEEEEEEEE--